Protein AF-A0AAX3N6F4-F1 (afdb_monomer)

Secondary structure (DSSP, 8-state):
--------TT---EEEE-TTS-EEEEE---GGGGT-PEEEE-S--TTHHHHHHHHHHHHHTT---TTS-EEETTEEEEEEEETTTTEEEEEEE--SS-EEEEEE-TTT--EEEEEEESHHHHHS---EEEETTSTTHHHHHHHHHHHHHTT----TT-EEEETTEEEEEEEEE-TTS-EEEEEEE-------------PPPEEE-

Sequence (205 aa):
MYMHQFFDPSIKPVVTTDLDGNIKYVRTYGLQHYGYPDLYIEESINNYEELFHGILDKIYTLDFDINHAWYFNGSLLSFEMIPQDNLAKIKISHDDEVNIVTMNNPLTQQPYKLMTTGTESVYNHPEIKISASILHSKEILKFAIDEIRKGEYYDDESYILFEDQEYYIERTTDRFGNAYLEIRQLDTTELLPKTIKRGQLKRVK

Solvent-accessible surface area (backbone atoms only — not comparable to full-atom values): 12188 Å² total; per-residue (Å²): 132,85,78,75,78,59,76,64,88,82,56,50,80,42,79,40,58,52,98,88,67,48,63,52,30,40,34,40,56,68,37,58,84,75,80,36,56,23,45,32,32,66,66,80,53,92,61,52,66,61,52,51,53,55,51,50,53,28,51,47,70,70,71,57,61,70,89,50,75,42,82,55,98,88,28,47,32,39,53,48,76,41,76,93,75,46,30,29,34,55,40,72,44,63,56,90,53,73,43,79,48,75,42,51,36,90,87,78,67,44,67,50,32,35,31,45,43,33,36,42,81,69,66,77,34,69,33,45,31,34,46,47,80,44,83,64,40,70,58,55,52,50,51,53,52,56,38,41,75,74,70,51,81,88,50,64,76,28,32,40,38,45,76,95,40,62,30,43,31,43,75,44,62,50,101,85,66,51,65,30,33,35,50,41,72,70,87,73,91,67,86,82,93,75,80,93,62,94,59,67,80,43,79,50,118

Nearest PDB structures (foldseek):
  1g6z-assembly1_A  TM=4.309E-01  e=2.131E+00  Schizosaccharomyces pombe
  8u0p-assembly1_A  TM=2.635E-01  e=1.276E+00  Homo sapiens
  7ype-assembly1_A  TM=1.524E-01  e=1.276E+00  African swine fever virus
  8ite-assembly1_A  TM=1.540E-01  e=2.834E+00  African swine fever virus

Radius of gyration: 23.11 Å; Cα contacts (8 Å, |Δi|>4): 334; chains: 1; bounding box: 59×43×71 Å

pLDDT: mean 80.74, std 13.85, range [36.62, 96.12]

Mean predicted aligned error: 15.05 Å

Organism: NCBI:txid521520

Foldseek 3Di:
DDDPQDDDPQWAWDFDADPVRHTQKIWTPDCVVLVAFIEIERDPDDPPRVVVVVQRSCSSVVNDDQCDWDDDPNWIWHWDAPPVRSYTYIDTPQVCDWDKDFDADPVPRHTFKIKIGRCCVNQVAAIEMEGPPDPCRVVLVVVVVVVSVVVDHDDQVKWKDWPNWIWGWDWDADPVRGIHIYTHGDPPPDDDDDDDDHTDIDMDD

Structure (mmCIF, N/CA/C/O backbone):
data_AF-A0AAX3N6F4-F1
#
_entry.id   AF-A0AAX3N6F4-F1
#
loop_
_atom_site.group_PDB
_atom_site.id
_atom_site.type_symbol
_atom_site.label_atom_id
_atom_site.label_alt_id
_atom_site.label_comp_id
_atom_site.label_asym_id
_atom_site.label_entity_id
_atom_site.label_seq_id
_atom_site.pdbx_PDB_ins_code
_atom_site.Cartn_x
_atom_site.Cartn_y
_atom_site.Cartn_z
_atom_site.occupancy
_atom_site.B_iso_or_equiv
_atom_site.auth_seq_id
_atom_site.auth_comp_id
_atom_site.auth_asym_id
_atom_site.auth_atom_id
_atom_site.pdbx_PDB_model_num
ATOM 1 N N . MET A 1 1 ? 0.840 21.301 -35.220 1.00 37.31 1 MET A N 1
ATOM 2 C CA . MET A 1 1 ? 2.086 20.583 -35.552 1.00 37.31 1 MET A CA 1
ATOM 3 C C . MET A 1 1 ? 1.960 19.231 -34.875 1.00 37.31 1 MET A C 1
ATOM 5 O O . MET A 1 1 ? 1.895 19.203 -33.656 1.00 37.31 1 MET A O 1
ATOM 9 N N . TYR A 1 2 ? 1.717 18.162 -35.634 1.00 36.62 2 TYR A N 1
ATOM 10 C CA . TYR A 1 2 ? 1.539 16.830 -35.053 1.00 36.62 2 TYR A CA 1
ATOM 11 C C . TYR A 1 2 ? 2.914 16.340 -34.602 1.00 36.62 2 TYR A C 1
ATOM 13 O O . TYR A 1 2 ? 3.764 16.054 -35.441 1.00 36.62 2 TYR A O 1
ATOM 21 N N . MET A 1 3 ? 3.157 16.325 -33.291 1.00 38.94 3 MET A N 1
ATOM 22 C CA . MET A 1 3 ? 4.317 15.643 -32.725 1.00 38.94 3 MET A CA 1
ATOM 23 C C . MET A 1 3 ? 4.087 14.156 -32.994 1.00 38.94 3 MET A C 1
ATOM 25 O O . MET A 1 3 ? 3.173 13.558 -32.431 1.00 38.94 3 MET A O 1
ATOM 29 N N . HIS A 1 4 ? 4.819 13.576 -33.943 1.00 45.06 4 HIS A N 1
ATOM 30 C CA . HIS A 1 4 ? 4.860 12.126 -34.057 1.00 45.06 4 HIS A CA 1
ATOM 31 C C . HIS A 1 4 ? 5.520 11.610 -32.781 1.00 45.06 4 HIS A C 1
ATOM 33 O O . HIS A 1 4 ? 6.705 11.855 -32.572 1.00 45.06 4 HIS A O 1
ATOM 39 N N . GLN A 1 5 ? 4.741 10.951 -31.917 1.00 55.22 5 GLN A N 1
ATOM 40 C CA . GLN A 1 5 ? 5.297 10.106 -30.866 1.00 55.22 5 GLN A CA 1
ATOM 41 C C . GLN A 1 5 ? 6.186 9.082 -31.567 1.00 55.22 5 GLN A C 1
ATOM 43 O O . GLN A 1 5 ? 5.717 8.269 -32.367 1.00 55.22 5 GLN A O 1
ATOM 48 N N . PHE A 1 6 ? 7.490 9.207 -31.354 1.00 60.16 6 PHE A N 1
ATOM 49 C CA . PHE A 1 6 ? 8.462 8.274 -31.880 1.00 60.16 6 PHE A CA 1
ATOM 50 C C . PHE A 1 6 ? 8.328 6.987 -31.067 1.00 60.16 6 PHE A C 1
ATOM 52 O O . PHE A 1 6 ? 8.717 6.954 -29.914 1.00 60.16 6 PHE A O 1
ATOM 59 N N . PHE A 1 7 ? 7.725 5.944 -31.627 1.00 66.88 7 PHE A N 1
ATOM 60 C CA . PHE A 1 7 ? 7.579 4.664 -30.940 1.00 66.88 7 PHE A CA 1
ATOM 61 C C . PHE A 1 7 ? 8.469 3.631 -31.622 1.00 66.88 7 PHE A C 1
ATOM 63 O O . PHE A 1 7 ? 8.241 3.301 -32.787 1.00 66.88 7 PHE A O 1
ATOM 70 N N . ASP A 1 8 ? 9.473 3.124 -30.906 1.00 72.50 8 ASP A N 1
ATOM 71 C CA . ASP A 1 8 ? 10.266 1.986 -31.363 1.00 72.50 8 ASP A CA 1
ATOM 72 C C . ASP A 1 8 ? 9.669 0.683 -30.799 1.00 72.50 8 ASP A C 1
ATOM 74 O O . ASP A 1 8 ? 9.854 0.383 -29.616 1.00 72.50 8 ASP A O 1
ATOM 78 N N . PRO A 1 9 ? 8.961 -0.120 -31.618 1.00 72.50 9 PRO A N 1
ATOM 79 C CA . PRO A 1 9 ? 8.345 -1.367 -31.167 1.00 72.50 9 PRO A CA 1
ATOM 80 C C . PRO A 1 9 ? 9.373 -2.458 -30.826 1.00 72.50 9 PRO A C 1
ATOM 82 O O . PRO A 1 9 ? 8.992 -3.520 -30.326 1.00 72.50 9 PRO A O 1
ATOM 85 N N . SER A 1 10 ? 10.657 -2.246 -31.137 1.00 79.75 10 SER A N 1
ATOM 86 C CA . SER A 1 10 ? 11.720 -3.203 -30.835 1.00 79.75 10 SER A CA 1
ATOM 87 C C . SER A 1 10 ? 12.189 -3.137 -29.379 1.00 79.75 10 SER A C 1
ATOM 89 O O . SER A 1 10 ? 12.633 -4.159 -28.851 1.00 79.75 10 SER A O 1
ATOM 91 N N . ILE A 1 11 ? 12.017 -1.994 -28.703 1.00 83.88 11 ILE A N 1
ATOM 92 C CA . ILE A 1 11 ? 12.319 -1.851 -27.277 1.00 83.88 11 ILE A CA 1
ATOM 93 C C . ILE A 1 11 ? 11.068 -2.188 -26.477 1.00 83.88 11 ILE A C 1
ATOM 95 O O . ILE A 1 11 ? 10.083 -1.450 -26.453 1.00 83.88 11 ILE A O 1
ATOM 99 N N . LYS A 1 12 ? 11.131 -3.319 -25.782 1.00 83.12 12 LYS A N 1
ATOM 100 C CA . LYS A 1 12 ? 10.055 -3.825 -24.934 1.00 83.12 12 LYS A CA 1
ATOM 101 C C . LYS A 1 12 ? 10.618 -4.447 -23.659 1.00 83.12 12 LYS A C 1
ATOM 103 O O . LYS A 1 12 ? 11.752 -4.936 -23.683 1.00 83.12 12 LYS A O 1
ATOM 108 N N . PRO A 1 13 ? 9.852 -4.438 -22.555 1.00 87.25 13 PRO A N 1
ATOM 109 C CA . PRO A 1 13 ? 10.219 -5.182 -21.361 1.00 87.25 13 PRO A CA 1
ATOM 110 C C . PRO A 1 13 ? 10.303 -6.679 -21.682 1.00 87.25 13 PRO A C 1
ATOM 112 O O . PRO A 1 13 ? 9.398 -7.258 -22.281 1.00 87.25 13 PRO A O 1
ATOM 115 N N . VAL A 1 14 ? 11.407 -7.305 -21.291 1.00 88.25 14 VAL A N 1
ATOM 116 C CA . VAL A 1 14 ? 11.642 -8.745 -21.389 1.00 88.25 14 VAL A CA 1
ATOM 117 C C . VAL A 1 14 ? 11.618 -9.320 -19.983 1.00 88.25 14 VAL A C 1
ATOM 119 O O . VAL A 1 14 ? 12.392 -8.909 -19.118 1.00 88.25 14 VAL A O 1
ATOM 122 N N . VAL A 1 15 ? 10.723 -10.278 -19.769 1.00 88.75 15 VAL A N 1
ATOM 123 C CA . VAL A 1 15 ? 10.541 -10.963 -18.490 1.00 88.75 15 VAL A CA 1
ATOM 124 C C . VAL A 1 15 ? 11.472 -12.165 -18.424 1.00 88.75 15 VAL A C 1
ATOM 126 O O . VAL A 1 15 ? 11.493 -12.992 -19.336 1.00 88.75 15 VAL A O 1
ATOM 129 N N . THR A 1 16 ? 12.225 -12.278 -17.335 1.00 87.62 16 THR A N 1
ATOM 130 C CA . THR A 1 16 ? 12.990 -13.484 -17.011 1.00 87.62 16 THR A CA 1
ATOM 131 C C . THR A 1 16 ? 12.340 -14.176 -15.829 1.00 87.62 16 THR A C 1
ATOM 133 O O . THR A 1 16 ? 12.153 -13.554 -14.785 1.00 87.62 16 THR A O 1
ATOM 136 N N . THR A 1 17 ? 12.024 -15.459 -15.979 1.00 86.62 17 THR A N 1
ATOM 137 C CA . THR A 1 17 ? 11.420 -16.278 -14.924 1.00 86.62 17 THR A CA 1
ATOM 138 C C . THR A 1 17 ? 12.410 -17.288 -14.351 1.00 86.62 17 THR A C 1
ATOM 140 O O . THR A 1 17 ? 13.430 -17.605 -14.970 1.00 86.62 17 THR A O 1
ATOM 143 N N . ASP A 1 18 ? 12.116 -17.794 -13.158 1.00 82.75 18 ASP A N 1
ATOM 144 C CA . ASP A 1 18 ? 12.742 -19.005 -12.634 1.00 82.75 18 ASP A CA 1
ATOM 145 C C . ASP A 1 18 ? 12.150 -20.278 -13.282 1.00 82.75 18 ASP A C 1
ATOM 147 O O . ASP A 1 18 ? 11.356 -20.214 -14.226 1.00 82.75 18 ASP A O 1
ATOM 151 N N . LEU A 1 19 ? 12.588 -21.446 -12.799 1.00 85.19 19 LEU A N 1
ATOM 152 C CA . LEU A 1 19 ? 12.128 -22.751 -13.286 1.00 85.19 19 LEU A CA 1
ATOM 153 C C . LEU A 1 19 ? 10.665 -23.048 -12.919 1.00 85.19 19 LEU A C 1
ATOM 155 O O . LEU A 1 19 ? 10.038 -23.865 -13.590 1.00 85.19 19 LEU A O 1
ATOM 159 N N . ASP A 1 20 ? 10.139 -22.383 -11.890 1.00 82.56 20 ASP A N 1
ATOM 160 C CA . ASP A 1 20 ? 8.778 -22.550 -11.376 1.00 82.56 20 ASP A CA 1
ATOM 161 C C . ASP A 1 20 ? 7.793 -21.548 -12.015 1.00 82.56 20 ASP A C 1
ATOM 163 O O . ASP A 1 20 ? 6.589 -21.605 -11.768 1.00 82.56 20 ASP A O 1
ATOM 167 N N . GLY A 1 21 ? 8.288 -20.657 -12.884 1.00 75.62 21 GLY A N 1
ATOM 168 C CA . GLY A 1 21 ? 7.498 -19.664 -13.610 1.00 75.62 21 GLY A CA 1
ATOM 169 C C . GLY A 1 21 ? 7.328 -18.330 -12.879 1.00 75.62 21 GLY A C 1
ATOM 170 O O . GLY A 1 21 ? 6.608 -17.465 -13.378 1.00 75.62 21 GLY A O 1
ATOM 171 N N . ASN A 1 22 ? 7.999 -18.120 -11.743 1.00 77.94 22 ASN A N 1
ATOM 172 C CA . ASN A 1 22 ? 7.968 -16.839 -11.039 1.00 77.94 22 ASN A CA 1
ATOM 173 C C . ASN A 1 22 ? 8.871 -15.826 -11.742 1.00 77.94 22 ASN A C 1
ATOM 175 O O . ASN A 1 22 ? 9.970 -16.157 -12.193 1.00 77.94 22 ASN A O 1
ATOM 179 N N . ILE A 1 23 ? 8.430 -14.570 -11.812 1.00 79.38 23 ILE A N 1
ATOM 180 C CA . ILE A 1 23 ? 9.225 -13.479 -12.385 1.00 79.38 23 ILE A CA 1
ATOM 181 C C . ILE A 1 23 ? 10.440 -13.227 -11.488 1.00 79.38 23 ILE A C 1
ATOM 183 O O . ILE A 1 23 ? 10.296 -12.884 -10.320 1.00 79.38 23 ILE A O 1
ATOM 187 N N . LYS A 1 24 ? 11.637 -13.371 -12.059 1.00 82.12 24 LYS A N 1
ATOM 188 C CA . LYS A 1 24 ? 12.915 -13.070 -11.408 1.00 82.12 24 LYS A CA 1
ATOM 189 C C . LYS A 1 24 ? 13.328 -11.617 -11.621 1.00 82.12 24 LYS A C 1
ATOM 191 O O . LYS A 1 24 ? 13.896 -11.006 -10.727 1.00 82.12 24 LYS A O 1
ATOM 196 N N . TYR A 1 25 ? 13.121 -11.104 -12.832 1.00 87.31 25 TYR A N 1
ATOM 197 C CA . TYR A 1 25 ? 13.317 -9.695 -13.162 1.00 87.31 25 TYR A CA 1
ATOM 198 C C . TYR A 1 25 ? 12.666 -9.348 -14.503 1.00 87.31 25 TYR A C 1
ATOM 200 O O . TYR A 1 25 ? 12.418 -10.223 -15.340 1.00 87.31 25 TYR A O 1
ATOM 208 N N . VAL A 1 26 ? 12.462 -8.053 -14.733 1.00 88.81 26 VAL A N 1
ATOM 209 C CA . VAL A 1 26 ? 12.080 -7.500 -16.037 1.00 88.81 26 VAL A CA 1
ATOM 210 C C . VAL A 1 26 ? 13.125 -6.483 -16.476 1.00 88.81 26 VAL A C 1
ATOM 212 O O . VAL A 1 26 ? 13.583 -5.666 -15.676 1.00 88.81 26 VAL A O 1
ATOM 215 N N . ARG A 1 27 ? 13.532 -6.549 -17.745 1.00 91.50 27 ARG A N 1
ATOM 216 C CA . ARG A 1 27 ? 14.582 -5.695 -18.309 1.00 91.50 27 ARG A CA 1
ATOM 217 C C . ARG A 1 27 ? 14.229 -5.217 -19.715 1.00 91.50 27 ARG A C 1
ATOM 219 O O . ARG A 1 27 ? 13.727 -5.999 -20.513 1.00 91.50 27 ARG A O 1
ATOM 226 N N . THR A 1 28 ? 14.536 -3.967 -20.051 1.00 91.12 28 THR A N 1
ATOM 227 C CA . THR A 1 28 ? 14.548 -3.513 -21.456 1.00 91.12 28 THR A CA 1
ATOM 228 C C . THR A 1 28 ? 15.913 -3.731 -22.091 1.00 91.12 28 THR A C 1
ATOM 230 O O . THR A 1 28 ? 16.931 -3.797 -21.404 1.00 91.12 28 THR A O 1
ATOM 233 N N . TYR A 1 29 ? 15.935 -3.766 -23.419 1.00 89.31 29 TYR A N 1
ATOM 234 C CA . TYR A 1 29 ? 17.164 -3.797 -24.200 1.00 89.31 29 TYR A CA 1
ATOM 235 C C . TYR A 1 29 ? 17.105 -2.748 -25.304 1.00 89.31 29 TYR A C 1
ATOM 237 O O . TYR A 1 29 ? 16.083 -2.625 -25.978 1.00 89.31 29 TYR A O 1
ATOM 245 N N . GLY A 1 30 ? 18.215 -2.043 -25.520 1.00 86.56 30 GLY A N 1
ATOM 246 C CA . GLY A 1 30 ? 18.390 -1.138 -26.657 1.00 86.56 30 GLY A CA 1
ATOM 247 C C . GLY A 1 30 ? 18.108 0.335 -26.363 1.00 86.56 30 GLY A C 1
ATOM 248 O O . GLY A 1 30 ? 18.270 1.156 -27.265 1.00 86.56 30 GLY A O 1
ATOM 249 N N . LEU A 1 31 ? 17.787 0.708 -25.117 1.00 88.38 31 LEU A N 1
ATOM 250 C CA . LEU A 1 31 ? 17.580 2.119 -24.743 1.00 88.38 31 LEU A CA 1
ATOM 251 C C . LEU A 1 31 ? 18.839 2.973 -24.925 1.00 88.38 31 LEU A C 1
ATOM 253 O O . LEU A 1 31 ? 18.758 4.171 -25.201 1.00 88.38 31 LEU A O 1
ATOM 257 N N . GLN A 1 32 ? 20.005 2.335 -24.891 1.00 85.88 32 GLN A N 1
ATOM 258 C CA . GLN A 1 32 ? 21.292 2.969 -25.171 1.00 85.88 32 GLN A CA 1
ATOM 259 C C . GLN A 1 32 ? 21.366 3.625 -26.557 1.00 85.88 32 GLN A C 1
ATOM 261 O O . GLN A 1 32 ? 22.072 4.617 -26.720 1.00 85.88 32 GLN A O 1
ATOM 266 N N . HIS A 1 33 ? 20.613 3.131 -27.550 1.00 84.25 33 HIS A N 1
ATOM 267 C CA . HIS A 1 33 ? 20.539 3.755 -28.878 1.00 84.25 33 HIS A CA 1
ATOM 268 C C . HIS A 1 33 ? 19.866 5.135 -28.848 1.00 84.25 33 HIS A C 1
ATOM 270 O O . HIS A 1 33 ? 20.041 5.924 -29.773 1.00 84.25 33 HIS A O 1
ATOM 276 N N . TYR A 1 34 ? 19.161 5.431 -27.757 1.00 82.56 34 TYR A N 1
ATOM 277 C CA . TYR A 1 34 ? 18.459 6.680 -27.486 1.00 82.56 34 TYR A CA 1
ATOM 278 C C . TYR A 1 34 ? 19.156 7.520 -26.407 1.00 82.56 34 TYR A C 1
ATOM 280 O O . TYR A 1 34 ? 18.620 8.538 -25.984 1.00 82.56 34 TYR A O 1
ATOM 288 N N . GLY A 1 35 ? 20.355 7.118 -25.965 1.00 84.31 35 GLY A N 1
ATOM 289 C CA . GLY A 1 35 ? 21.117 7.824 -24.932 1.00 84.31 35 GLY A CA 1
ATOM 290 C C . GLY A 1 35 ? 20.658 7.545 -23.498 1.00 84.31 35 GLY A C 1
ATOM 291 O O . GLY A 1 35 ? 21.109 8.233 -22.585 1.00 84.31 35 GLY A O 1
ATOM 29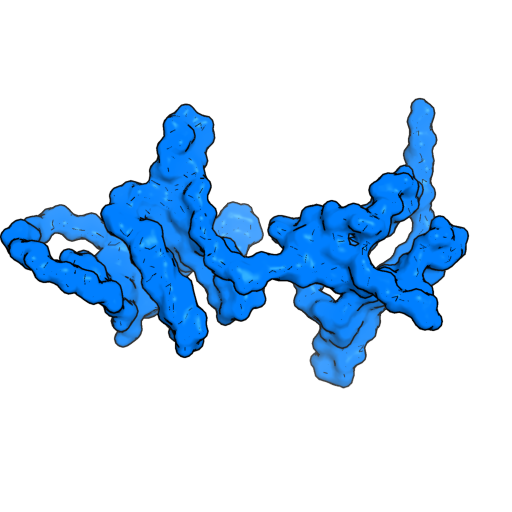2 N N . TYR A 1 36 ? 19.806 6.537 -23.290 1.00 88.25 36 TYR A N 1
ATOM 293 C CA . TYR A 1 36 ? 19.312 6.140 -21.972 1.00 88.25 36 TYR A CA 1
ATOM 294 C C . TYR A 1 36 ? 19.887 4.780 -21.541 1.00 88.25 36 TYR A C 1
ATOM 296 O O . TYR A 1 36 ? 20.146 3.924 -22.388 1.00 88.25 36 TYR A O 1
ATOM 304 N N . PRO A 1 37 ? 20.103 4.546 -20.238 1.00 90.25 37 PRO A N 1
ATOM 305 C CA . PRO A 1 37 ? 20.414 3.212 -19.734 1.00 90.25 37 PRO A CA 1
ATOM 306 C C . PRO A 1 37 ? 19.227 2.262 -19.936 1.00 90.25 37 PRO A C 1
ATOM 308 O O . PRO A 1 37 ? 18.071 2.688 -19.987 1.00 90.25 37 PRO A O 1
ATOM 311 N N . ASP A 1 38 ? 19.505 0.963 -20.010 1.00 92.00 38 ASP A N 1
ATOM 312 C CA . ASP A 1 38 ? 18.445 -0.044 -20.005 1.00 92.00 38 ASP A CA 1
ATOM 313 C C . ASP A 1 38 ? 17.750 -0.062 -18.629 1.00 92.00 38 ASP A C 1
ATOM 315 O O . ASP A 1 38 ? 18.398 0.006 -17.585 1.00 92.00 38 ASP A O 1
ATOM 319 N N . LEU A 1 39 ? 16.425 -0.175 -18.612 1.00 92.06 39 LEU A N 1
ATOM 320 C CA . LEU A 1 39 ? 15.628 -0.268 -17.394 1.00 92.06 39 LEU A CA 1
ATOM 321 C C . LEU A 1 39 ? 15.626 -1.699 -16.866 1.00 92.06 39 LEU A C 1
ATOM 323 O O . LEU A 1 39 ? 15.564 -2.659 -17.638 1.00 92.06 39 LEU A O 1
ATOM 327 N N . TYR A 1 40 ? 15.643 -1.837 -15.546 1.00 91.75 40 TYR A N 1
ATOM 328 C CA . TYR A 1 40 ? 15.712 -3.124 -14.863 1.00 91.75 40 TYR A CA 1
ATOM 329 C C . TYR A 1 40 ? 14.902 -3.107 -13.564 1.00 91.75 40 TYR A C 1
ATOM 331 O O . TYR A 1 40 ? 14.954 -2.129 -12.828 1.00 91.75 40 TYR A O 1
ATOM 339 N N . ILE A 1 41 ? 14.185 -4.186 -13.248 1.00 89.25 41 ILE A N 1
ATOM 340 C CA . ILE A 1 41 ? 13.463 -4.340 -11.976 1.00 89.25 41 ILE A CA 1
ATOM 341 C C . ILE A 1 41 ? 13.531 -5.791 -11.494 1.00 89.25 41 ILE A C 1
ATOM 343 O O . ILE A 1 41 ? 13.351 -6.707 -12.291 1.00 89.25 41 ILE A O 1
ATOM 347 N N . GLU A 1 42 ? 13.804 -6.004 -10.205 1.00 77.25 42 GLU A N 1
ATOM 348 C CA . GLU A 1 42 ? 13.942 -7.344 -9.592 1.00 77.25 42 GLU A CA 1
ATOM 349 C C . GLU A 1 42 ? 12.638 -7.891 -9.007 1.00 77.25 42 GLU A C 1
ATOM 351 O O . GLU A 1 42 ? 12.576 -9.056 -8.633 1.00 77.25 42 GLU A O 1
ATOM 356 N N . GLU A 1 43 ? 11.595 -7.068 -8.916 1.00 66.19 43 GLU A N 1
ATOM 357 C CA . GLU A 1 43 ? 10.386 -7.402 -8.165 1.00 66.19 43 GLU A CA 1
ATOM 358 C C . GLU A 1 43 ? 9.239 -7.865 -9.069 1.00 66.19 43 GLU A C 1
ATOM 360 O O . GLU A 1 43 ? 9.024 -7.341 -10.167 1.00 66.19 43 GLU A O 1
ATOM 365 N N . SER A 1 44 ? 8.456 -8.827 -8.570 1.00 59.44 44 SER A N 1
ATOM 3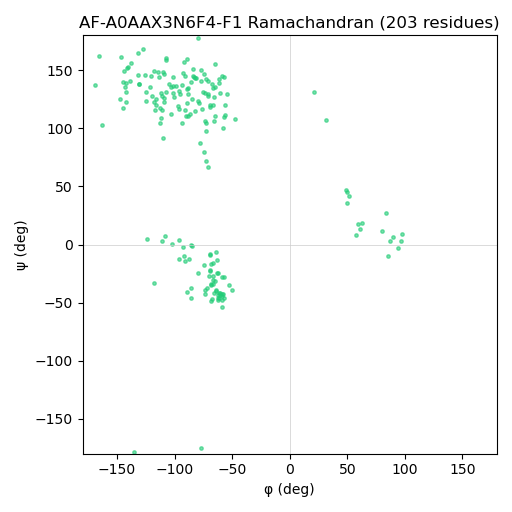66 C CA . SER A 1 44 ? 7.184 -9.236 -9.165 1.00 59.44 44 SER A CA 1
ATOM 367 C C . SER A 1 44 ? 6.119 -8.172 -8.890 1.00 59.44 44 SER A C 1
ATOM 369 O O . SER A 1 44 ? 5.307 -8.297 -7.973 1.00 59.44 44 SER A O 1
ATOM 371 N N . ILE A 1 45 ? 6.135 -7.089 -9.658 1.00 64.12 45 ILE A N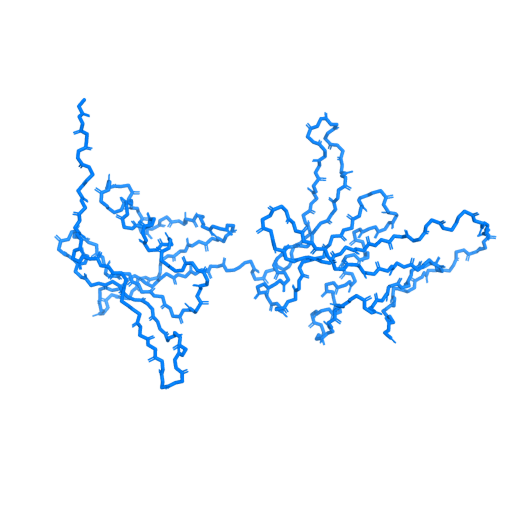 1
ATOM 372 C CA . ILE A 1 45 ? 5.115 -6.048 -9.537 1.00 64.12 45 ILE A CA 1
ATOM 373 C C . ILE A 1 45 ? 3.953 -6.375 -10.465 1.00 64.12 45 ILE A C 1
ATOM 375 O O . ILE A 1 45 ? 4.112 -6.478 -11.687 1.00 64.12 45 ILE A O 1
ATOM 379 N N . ASN A 1 46 ? 2.766 -6.497 -9.870 1.00 58.28 46 ASN A N 1
ATOM 380 C CA . ASN A 1 46 ? 1.510 -6.461 -10.605 1.00 58.28 46 ASN A CA 1
ATOM 381 C C . ASN A 1 46 ? 1.475 -5.131 -11.378 1.00 58.28 46 ASN A C 1
ATOM 383 O O . ASN A 1 46 ? 1.567 -4.067 -10.769 1.00 58.28 46 ASN A O 1
ATOM 387 N N . ASN A 1 47 ? 1.384 -5.198 -12.711 1.00 70.94 47 ASN A N 1
ATOM 388 C CA . ASN A 1 47 ? 1.422 -4.062 -13.651 1.00 70.94 47 ASN A CA 1
ATOM 389 C C . ASN A 1 47 ? 2.820 -3.558 -14.066 1.00 70.94 47 ASN A C 1
ATOM 391 O O . ASN A 1 47 ? 2.962 -2.400 -14.465 1.00 70.94 47 ASN A O 1
ATOM 395 N N . TYR A 1 48 ? 3.854 -4.413 -14.056 1.00 78.81 48 TYR A N 1
ATOM 396 C CA . TYR A 1 48 ? 5.158 -4.049 -14.638 1.00 78.81 48 TYR A CA 1
ATOM 397 C C . TYR A 1 48 ? 5.033 -3.553 -16.094 1.00 78.81 48 TYR A C 1
ATOM 399 O O . TYR A 1 48 ? 5.756 -2.650 -16.497 1.00 78.81 48 TYR A O 1
ATOM 407 N N . GLU A 1 49 ? 4.107 -4.095 -16.890 1.00 81.38 49 GLU A N 1
ATOM 408 C CA . GLU A 1 49 ? 3.919 -3.671 -18.285 1.00 81.38 49 GLU A CA 1
ATOM 409 C C . GLU A 1 49 ? 3.508 -2.201 -18.378 1.00 81.38 49 GLU A C 1
ATOM 411 O O . GLU A 1 49 ? 4.129 -1.438 -19.114 1.00 81.38 49 GLU A O 1
ATOM 416 N N . GLU A 1 50 ? 2.519 -1.782 -17.587 1.00 81.62 50 GLU A N 1
ATOM 417 C CA . GLU A 1 50 ? 2.064 -0.388 -17.533 1.00 81.62 50 GLU A CA 1
ATOM 418 C C . GLU A 1 50 ? 3.181 0.549 -17.069 1.00 81.62 50 GLU A C 1
ATOM 420 O O . GLU A 1 50 ? 3.369 1.621 -17.647 1.00 81.62 50 GLU A O 1
ATOM 425 N N . LEU A 1 51 ? 3.958 0.126 -16.066 1.00 85.19 51 LEU A N 1
ATOM 426 C CA . LEU A 1 51 ? 5.110 0.874 -15.570 1.00 85.19 51 LEU A CA 1
ATOM 427 C C . LEU A 1 51 ? 6.143 1.102 -16.679 1.00 85.19 51 LEU A C 1
ATOM 429 O O . LEU A 1 51 ? 6.536 2.239 -16.946 1.00 85.19 51 LEU A O 1
ATOM 433 N N . PHE A 1 52 ? 6.573 0.029 -17.344 1.00 88.44 52 PHE A N 1
ATOM 434 C CA . PHE A 1 52 ? 7.577 0.114 -18.401 1.00 88.44 52 PHE A CA 1
ATOM 435 C C . PHE A 1 52 ? 7.056 0.900 -19.603 1.00 88.44 52 PHE A C 1
ATOM 437 O O . PHE A 1 52 ? 7.785 1.736 -20.130 1.00 88.44 52 PHE A O 1
ATOM 444 N N . HIS A 1 53 ? 5.804 0.701 -20.016 1.00 87.31 53 HIS A N 1
ATOM 445 C CA . HIS A 1 53 ? 5.215 1.472 -21.109 1.00 87.31 53 HIS A CA 1
ATOM 446 C C . HIS A 1 53 ? 5.090 2.961 -20.775 1.00 87.31 53 HIS A C 1
ATOM 448 O O . HIS A 1 53 ? 5.414 3.788 -21.624 1.00 87.31 53 HIS A O 1
ATOM 454 N N . GLY A 1 54 ? 4.705 3.312 -19.545 1.00 86.75 54 GLY A N 1
ATOM 455 C CA . GLY A 1 54 ? 4.652 4.703 -19.096 1.00 86.75 54 GLY A CA 1
ATOM 456 C C . GLY A 1 54 ? 6.028 5.372 -19.067 1.00 86.75 54 GLY A C 1
ATOM 457 O O . GLY A 1 54 ? 6.162 6.527 -19.468 1.00 86.75 54 GLY A O 1
ATOM 458 N N . ILE A 1 55 ? 7.069 4.647 -18.642 1.00 88.50 55 ILE A N 1
ATOM 459 C CA . ILE A 1 55 ? 8.447 5.154 -18.680 1.00 88.50 55 ILE A CA 1
ATOM 460 C C . ILE A 1 55 ? 8.929 5.312 -20.130 1.00 88.50 55 ILE A C 1
ATOM 462 O O 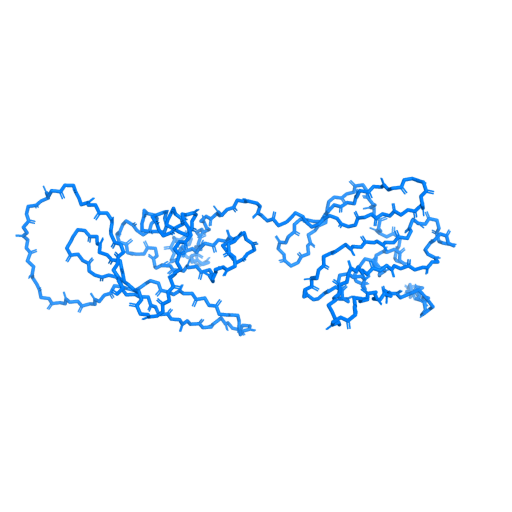. ILE A 1 55 ? 9.473 6.360 -20.476 1.00 88.50 55 ILE A O 1
ATOM 466 N N . LEU A 1 56 ? 8.715 4.302 -20.980 1.00 89.31 56 LEU A N 1
ATOM 467 C CA . LEU A 1 56 ? 9.118 4.332 -22.389 1.00 89.31 56 LEU A CA 1
ATOM 468 C C . LEU A 1 56 ? 8.445 5.478 -23.149 1.00 89.31 56 LEU A C 1
ATOM 470 O O . LEU A 1 56 ? 9.124 6.169 -23.899 1.00 89.31 56 LEU A O 1
ATOM 474 N N . ASP A 1 57 ? 7.153 5.728 -22.918 1.00 86.69 57 ASP A N 1
ATOM 475 C CA . ASP A 1 57 ? 6.450 6.864 -23.525 1.00 86.69 57 ASP A CA 1
ATOM 476 C C . ASP A 1 57 ? 7.137 8.187 -23.167 1.00 86.69 57 ASP A C 1
ATOM 478 O O . ASP A 1 57 ? 7.469 8.966 -24.055 1.00 86.69 57 ASP A O 1
ATOM 482 N N . LYS A 1 58 ? 7.491 8.397 -21.893 1.00 86.00 58 LYS A N 1
ATOM 483 C CA . LYS A 1 58 ? 8.215 9.611 -21.486 1.00 86.00 58 LYS A CA 1
ATOM 484 C C . LYS A 1 58 ? 9.630 9.700 -22.057 1.00 86.00 58 LYS A C 1
ATOM 486 O O . LYS A 1 58 ? 10.108 10.800 -22.329 1.00 86.00 58 LYS A O 1
ATOM 491 N N . ILE A 1 59 ? 10.317 8.569 -22.227 1.00 87.56 59 ILE A N 1
ATOM 492 C CA . ILE A 1 59 ? 11.625 8.531 -22.901 1.00 87.56 59 ILE A CA 1
ATOM 493 C C . ILE A 1 59 ? 11.456 9.001 -24.347 1.00 87.56 59 ILE A C 1
ATOM 495 O O . ILE A 1 59 ? 12.197 9.863 -24.818 1.00 87.56 59 ILE A O 1
ATOM 499 N N . TYR A 1 60 ? 10.440 8.490 -25.034 1.00 84.56 60 TYR A N 1
ATOM 500 C CA . TYR A 1 60 ? 10.143 8.834 -26.417 1.00 84.56 60 TYR A CA 1
ATOM 501 C C . TYR A 1 60 ? 9.615 10.260 -26.610 1.00 84.56 60 TYR A C 1
ATOM 503 O O . TYR A 1 60 ? 9.838 10.845 -27.673 1.00 84.56 60 TYR A O 1
ATOM 511 N N . THR A 1 61 ? 8.967 10.851 -25.602 1.00 84.25 61 THR A N 1
ATOM 512 C CA . THR A 1 61 ? 8.591 12.274 -25.611 1.00 84.25 61 THR A CA 1
ATOM 513 C C . THR A 1 61 ? 9.708 13.206 -25.143 1.00 84.25 61 THR A C 1
ATOM 515 O O . THR A 1 61 ? 9.519 14.419 -25.194 1.00 84.25 61 THR A O 1
ATOM 518 N N . LEU A 1 62 ? 10.878 12.673 -24.760 1.00 82.50 62 LEU A N 1
ATOM 519 C CA . LEU A 1 62 ? 12.011 13.418 -24.187 1.00 82.50 62 LEU A CA 1
ATOM 520 C C . LEU A 1 62 ? 11.696 14.103 -22.842 1.00 82.50 62 LEU A C 1
ATOM 522 O O . LEU A 1 62 ? 12.435 14.986 -22.410 1.00 82.50 62 LEU A O 1
ATOM 526 N N . ASP A 1 63 ? 10.638 13.667 -22.158 1.00 83.44 63 ASP A N 1
ATOM 527 C CA . ASP A 1 63 ? 10.232 14.155 -20.833 1.00 83.44 63 ASP A CA 1
ATOM 528 C C . ASP A 1 63 ? 10.747 13.256 -19.694 1.00 83.44 63 ASP A C 1
ATOM 530 O O . ASP A 1 63 ? 10.402 13.441 -18.522 1.00 83.44 63 ASP A O 1
ATOM 534 N N . PHE A 1 64 ? 11.541 12.234 -20.024 1.00 85.31 64 PHE A N 1
ATOM 535 C CA . PHE A 1 64 ? 12.120 11.334 -19.037 1.00 85.31 64 PHE A CA 1
ATOM 536 C C . PHE A 1 64 ? 13.386 11.922 -18.411 1.00 85.31 64 PHE A C 1
ATOM 538 O O . PHE A 1 64 ? 14.423 12.043 -19.068 1.00 85.31 64 PHE A O 1
ATOM 545 N N . ASP A 1 65 ? 13.312 12.203 -17.110 1.00 84.25 65 ASP A N 1
ATOM 546 C CA . ASP A 1 65 ? 14.469 12.461 -16.260 1.00 84.25 65 ASP A CA 1
ATOM 547 C C . ASP A 1 65 ? 14.652 11.344 -15.227 1.00 84.25 65 ASP A C 1
ATOM 549 O O . ASP A 1 65 ? 13.818 11.127 -14.341 1.00 84.25 65 ASP A O 1
ATOM 553 N N . ILE A 1 66 ? 15.791 10.668 -15.346 1.00 84.38 66 ILE A N 1
ATOM 554 C CA . ILE A 1 66 ? 16.211 9.552 -14.504 1.00 84.38 66 ILE A CA 1
ATOM 555 C C . ILE A 1 66 ? 16.559 9.961 -13.069 1.00 84.38 66 ILE A C 1
ATOM 557 O O . ILE A 1 66 ? 16.515 9.133 -12.164 1.00 84.38 66 ILE A O 1
ATOM 561 N N . ASN A 1 67 ? 16.908 11.231 -12.848 1.00 82.25 67 ASN A N 1
ATOM 562 C CA . ASN A 1 67 ? 17.298 11.741 -11.533 1.00 82.25 67 ASN A CA 1
ATOM 563 C C . ASN A 1 67 ? 16.095 12.206 -10.706 1.00 82.25 67 ASN A C 1
ATOM 565 O O . ASN A 1 67 ? 16.233 12.468 -9.511 1.00 82.25 67 ASN A O 1
ATOM 569 N N . HIS A 1 68 ? 14.925 12.344 -11.331 1.00 80.06 68 HIS A N 1
ATOM 570 C CA . HIS A 1 68 ? 13.699 12.701 -10.631 1.00 80.06 68 HIS A CA 1
ATOM 571 C C . HIS A 1 68 ? 13.039 11.463 -10.027 1.00 80.06 68 HIS A C 1
ATOM 573 O O . HIS A 1 68 ? 13.157 10.359 -10.554 1.00 80.06 68 HIS A O 1
ATOM 579 N N . ALA A 1 69 ? 12.315 11.664 -8.925 1.00 77.19 69 ALA A N 1
ATOM 580 C CA . ALA A 1 69 ? 11.424 10.658 -8.368 1.00 77.19 69 ALA A CA 1
ATOM 581 C C . ALA A 1 69 ? 10.052 10.743 -9.051 1.00 77.19 69 ALA A C 1
ATOM 583 O O . ALA A 1 69 ? 9.552 11.835 -9.337 1.00 77.19 69 ALA A O 1
ATOM 584 N N . TRP A 1 70 ? 9.455 9.591 -9.336 1.00 78.25 70 TRP A N 1
ATOM 585 C CA . TRP A 1 70 ? 8.219 9.477 -10.106 1.00 78.25 70 TRP A CA 1
ATOM 586 C C . TRP A 1 70 ? 7.138 8.856 -9.242 1.00 78.25 70 TRP A C 1
ATOM 588 O O . TRP A 1 70 ? 7.431 8.034 -8.391 1.00 78.25 70 TRP A O 1
ATOM 598 N N . TYR A 1 71 ? 5.880 9.214 -9.467 1.00 73.50 71 TYR A N 1
ATOM 599 C CA . TYR A 1 71 ? 4.765 8.536 -8.815 1.00 73.50 71 TYR A CA 1
ATOM 600 C C . TYR A 1 71 ? 4.115 7.562 -9.787 1.00 73.50 71 TYR A C 1
ATOM 602 O O . TYR A 1 71 ? 3.775 7.940 -10.910 1.00 73.50 71 TYR A O 1
ATOM 610 N N . PHE A 1 72 ? 3.913 6.326 -9.343 1.00 74.44 72 PHE A N 1
ATOM 611 C CA . PHE A 1 72 ? 3.203 5.296 -10.094 1.00 74.44 72 PHE A CA 1
ATOM 612 C C . PHE A 1 72 ? 2.360 4.465 -9.135 1.00 74.44 72 PHE A C 1
ATOM 614 O O . PHE A 1 72 ? 2.880 3.926 -8.165 1.00 74.44 72 PHE A O 1
ATOM 621 N N . ASN A 1 73 ? 1.050 4.401 -9.382 1.00 67.50 73 ASN A N 1
ATOM 622 C CA . ASN A 1 73 ? 0.089 3.663 -8.553 1.00 67.50 73 ASN A CA 1
ATOM 623 C C . ASN A 1 73 ? 0.190 3.947 -7.040 1.00 67.50 73 ASN A C 1
ATOM 625 O O . ASN A 1 73 ? -0.040 3.069 -6.219 1.00 67.50 73 ASN A O 1
ATOM 629 N N . GLY A 1 74 ? 0.502 5.194 -6.671 1.00 61.19 74 GLY A N 1
ATOM 630 C CA . GLY A 1 74 ? 0.633 5.618 -5.272 1.00 61.19 74 GLY A CA 1
ATOM 631 C C . GLY A 1 74 ? 2.011 5.373 -4.655 1.00 61.19 74 GLY A C 1
ATOM 632 O O . GLY A 1 74 ? 2.285 5.928 -3.599 1.00 61.19 74 GLY A O 1
ATOM 633 N N . SER A 1 75 ? 2.896 4.641 -5.331 1.00 67.44 75 SER A N 1
ATOM 634 C CA . SER A 1 75 ? 4.272 4.406 -4.891 1.00 67.44 75 SER A CA 1
ATOM 635 C C . SER A 1 75 ? 5.230 5.438 -5.476 1.00 67.44 75 SER A C 1
ATOM 637 O O . SER A 1 75 ? 5.057 5.905 -6.611 1.00 67.44 75 SER A O 1
ATOM 639 N N . LEU A 1 76 ? 6.269 5.770 -4.708 1.00 74.25 76 LEU A N 1
ATOM 640 C CA . LEU A 1 76 ? 7.377 6.579 -5.194 1.00 74.25 76 LEU A CA 1
ATOM 641 C C . LEU A 1 76 ? 8.389 5.669 -5.897 1.00 74.25 76 LEU A C 1
ATOM 643 O O . LEU A 1 76 ? 8.886 4.696 -5.341 1.00 74.25 76 LEU A O 1
ATOM 647 N N . LEU A 1 77 ? 8.705 6.001 -7.135 1.00 83.00 77 LEU A N 1
ATOM 648 C CA . LEU A 1 77 ? 9.710 5.351 -7.952 1.00 83.00 77 LEU A CA 1
ATOM 649 C C . LEU A 1 77 ? 10.973 6.202 -7.966 1.00 83.00 77 LEU A C 1
ATOM 651 O O . LEU A 1 77 ? 10.924 7.416 -8.183 1.00 83.00 77 LEU A O 1
ATOM 655 N N . SER A 1 78 ? 12.110 5.546 -7.816 1.00 87.69 78 SER A N 1
ATOM 656 C CA . SER A 1 78 ? 13.428 6.127 -8.048 1.00 87.69 78 SER A CA 1
ATOM 657 C C . SER A 1 78 ? 14.264 5.188 -8.911 1.00 87.69 78 SER A C 1
ATOM 659 O O . SER A 1 78 ? 13.913 4.022 -9.105 1.00 87.69 78 SER A O 1
ATOM 661 N N . PHE A 1 79 ? 15.363 5.697 -9.459 1.00 89.44 79 PHE A N 1
ATOM 662 C CA . PHE A 1 79 ? 16.263 4.922 -10.304 1.00 89.44 79 PHE A CA 1
ATOM 663 C C . PHE A 1 79 ? 17.640 4.846 -9.646 1.00 89.44 79 PHE A C 1
ATOM 665 O O . PHE A 1 79 ? 18.269 5.863 -9.362 1.00 89.44 79 PHE A O 1
ATOM 672 N N . GLU A 1 80 ? 18.118 3.629 -9.404 1.00 89.00 80 GLU A N 1
ATOM 673 C CA . GLU A 1 80 ? 19.489 3.359 -8.984 1.00 89.00 80 GLU A CA 1
ATOM 674 C C . GLU A 1 80 ? 20.323 3.003 -10.217 1.00 89.00 80 GLU A C 1
ATOM 676 O O . GLU A 1 80 ? 20.086 1.998 -10.889 1.00 89.00 80 GLU A O 1
ATOM 681 N N . MET A 1 81 ? 21.317 3.833 -10.525 1.00 90.12 81 MET A N 1
ATOM 682 C CA . MET A 1 81 ? 22.230 3.571 -11.633 1.00 90.12 81 MET A CA 1
ATOM 683 C C . MET A 1 81 ? 23.206 2.454 -11.271 1.00 90.12 81 MET A C 1
ATOM 685 O O . MET A 1 81 ? 23.888 2.527 -10.250 1.00 90.12 81 MET A O 1
ATOM 689 N N . ILE A 1 82 ? 23.332 1.467 -12.156 1.00 88.19 82 ILE A N 1
ATOM 690 C CA . ILE A 1 82 ? 24.354 0.419 -12.120 1.00 88.19 82 ILE A CA 1
ATOM 691 C C . ILE A 1 82 ? 25.303 0.690 -13.299 1.00 88.19 82 ILE A C 1
ATOM 693 O O . ILE A 1 82 ? 25.054 0.238 -14.422 1.00 88.19 82 ILE A O 1
ATOM 697 N N . PRO A 1 83 ? 26.390 1.461 -13.089 1.00 82.12 83 PRO A N 1
ATOM 698 C CA . PRO A 1 83 ? 27.198 1.994 -14.187 1.00 82.12 83 PRO A CA 1
ATOM 699 C C . PRO A 1 83 ? 27.942 0.918 -14.979 1.00 82.12 83 PRO A C 1
ATOM 701 O O . PRO A 1 83 ? 28.230 1.112 -16.154 1.00 82.12 83 PRO A O 1
ATOM 704 N N . GLN A 1 84 ? 28.259 -0.209 -14.336 1.00 82.88 84 GLN A N 1
ATOM 705 C CA . GLN A 1 84 ? 29.030 -1.303 -14.934 1.00 82.88 84 GLN A CA 1
ATOM 706 C C . GLN A 1 84 ? 28.281 -1.972 -16.094 1.00 82.88 84 GLN A C 1
ATOM 708 O O . GLN A 1 84 ? 28.913 -2.384 -17.062 1.00 82.88 84 GLN A O 1
ATOM 713 N N . ASP A 1 85 ? 26.949 -1.997 -16.023 1.00 80.81 85 ASP A N 1
ATOM 714 C CA . ASP A 1 85 ? 26.080 -2.651 -17.004 1.00 80.81 85 ASP A CA 1
ATOM 715 C C . ASP A 1 85 ? 25.256 -1.654 -17.837 1.00 80.81 85 ASP A C 1
ATOM 717 O O . ASP A 1 85 ? 24.429 -2.067 -18.649 1.00 80.81 85 ASP A O 1
ATOM 721 N N . ASN A 1 86 ? 25.465 -0.345 -17.633 1.00 85.50 86 ASN A N 1
ATOM 722 C CA . ASN A 1 86 ? 24.627 0.729 -18.178 1.00 85.50 86 ASN A CA 1
ATOM 723 C C . ASN A 1 86 ? 23.125 0.493 -17.908 1.00 85.50 86 ASN A C 1
ATOM 725 O O . ASN A 1 86 ? 22.281 0.632 -18.798 1.00 85.50 86 ASN A O 1
ATOM 729 N N . LEU A 1 87 ? 22.810 0.097 -16.670 1.00 90.75 87 LEU A N 1
ATOM 730 C CA . LEU A 1 87 ? 21.451 -0.201 -16.226 1.00 90.75 87 LEU A CA 1
ATOM 731 C C . LEU A 1 87 ? 20.938 0.862 -15.260 1.00 90.75 87 LEU A C 1
ATOM 733 O O . LEU A 1 87 ? 21.680 1.392 -14.432 1.00 90.75 87 LEU A O 1
ATOM 737 N N . ALA A 1 88 ? 19.638 1.105 -15.332 1.00 91.69 88 ALA A N 1
ATOM 738 C CA . ALA A 1 88 ? 18.874 1.859 -14.360 1.00 91.69 88 ALA A CA 1
ATOM 739 C C . ALA A 1 88 ? 17.909 0.908 -13.657 1.00 91.69 88 ALA A C 1
ATOM 741 O O . ALA A 1 88 ? 16.897 0.479 -14.220 1.00 91.69 88 ALA A O 1
ATOM 742 N N . LYS A 1 89 ? 18.246 0.556 -12.418 1.00 91.12 89 LYS A N 1
ATOM 743 C CA . LYS A 1 89 ? 17.401 -0.271 -11.569 1.00 91.12 89 LYS A CA 1
ATOM 744 C C . LYS A 1 89 ? 16.259 0.575 -11.026 1.00 91.12 89 LYS A C 1
ATOM 746 O O . LYS A 1 89 ? 16.483 1.517 -10.271 1.00 91.12 89 LYS A O 1
ATOM 751 N N . ILE A 1 90 ? 15.037 0.222 -11.391 1.00 89.06 90 ILE A N 1
ATOM 752 C CA . ILE A 1 90 ? 13.826 0.804 -10.834 1.00 89.06 90 ILE A CA 1
ATOM 753 C C . ILE A 1 90 ? 13.715 0.334 -9.384 1.00 89.06 90 ILE A C 1
ATOM 755 O O . ILE A 1 90 ? 13.636 -0.863 -9.101 1.00 89.06 90 ILE A O 1
ATOM 759 N N . LYS A 1 91 ? 13.732 1.296 -8.470 1.00 83.12 91 LYS A N 1
ATOM 760 C CA . LYS A 1 91 ? 13.462 1.126 -7.047 1.00 83.12 91 LYS A CA 1
ATOM 761 C C . LYS A 1 91 ? 12.060 1.634 -6.794 1.00 83.12 91 LYS A C 1
ATOM 763 O O . LYS A 1 91 ? 11.808 2.834 -6.906 1.00 83.12 91 LYS A O 1
ATOM 768 N N . ILE A 1 92 ? 11.163 0.722 -6.457 1.00 75.38 92 ILE A N 1
ATOM 769 C CA . ILE A 1 92 ? 9.857 1.104 -5.945 1.00 75.38 92 ILE A CA 1
ATOM 770 C C . ILE A 1 92 ? 10.016 1.239 -4.442 1.00 75.38 92 ILE A C 1
ATOM 772 O O . ILE A 1 92 ? 10.250 0.260 -3.742 1.00 75.38 92 ILE A O 1
ATOM 776 N N . SER A 1 93 ? 9.941 2.470 -3.954 1.00 63.34 93 SER A N 1
ATOM 777 C CA . SER A 1 93 ? 9.662 2.694 -2.548 1.00 63.34 93 SER A CA 1
ATOM 778 C C . SER A 1 93 ? 8.190 2.364 -2.360 1.00 63.34 93 SER A C 1
ATOM 780 O O . SER A 1 93 ? 7.303 3.161 -2.681 1.00 63.34 93 SER A O 1
ATOM 782 N N . HIS A 1 94 ? 7.933 1.148 -1.889 1.00 56.09 94 HIS A N 1
ATOM 783 C CA . HIS A 1 94 ? 6.720 0.900 -1.127 1.00 56.09 94 HIS A CA 1
ATOM 784 C C . HIS A 1 94 ? 6.770 1.841 0.078 1.00 56.09 94 HIS A C 1
ATOM 786 O O . HIS A 1 94 ? 7.858 2.151 0.569 1.00 56.09 94 HIS A O 1
ATOM 792 N N . ASP A 1 95 ? 5.629 2.363 0.519 1.00 52.06 95 ASP A N 1
ATOM 793 C CA . ASP A 1 95 ? 5.594 3.028 1.818 1.00 52.06 95 ASP A CA 1
ATOM 794 C C . ASP A 1 95 ? 6.059 1.984 2.852 1.00 52.06 95 ASP A C 1
ATOM 796 O O . ASP A 1 95 ? 5.289 1.109 3.238 1.00 52.06 95 ASP A O 1
ATOM 800 N N . ASP A 1 96 ? 7.329 2.042 3.273 1.00 54.00 96 ASP A N 1
ATOM 801 C CA . ASP A 1 96 ? 7.902 1.179 4.325 1.00 54.00 96 ASP A CA 1
ATOM 802 C C . ASP A 1 96 ? 7.225 1.435 5.686 1.00 54.00 96 ASP A C 1
ATOM 804 O O . ASP A 1 96 ? 7.473 0.749 6.681 1.00 54.00 96 ASP A O 1
ATOM 808 N N . GLU A 1 97 ? 6.358 2.445 5.745 1.00 69.38 97 GLU A N 1
ATOM 809 C CA . GLU A 1 97 ? 5.589 2.821 6.908 1.00 69.38 97 GLU A CA 1
ATOM 810 C C . GLU A 1 97 ? 4.098 2.649 6.646 1.00 69.38 97 GLU A C 1
ATOM 812 O O . GLU A 1 97 ? 3.512 3.240 5.738 1.00 69.38 97 GLU A O 1
ATOM 817 N N . VAL A 1 98 ? 3.454 1.888 7.527 1.00 82.00 98 VAL A N 1
ATOM 818 C CA . VAL A 1 98 ? 1.999 1.880 7.592 1.00 82.00 98 VAL A CA 1
ATOM 819 C C . VAL A 1 98 ? 1.513 3.225 8.119 1.00 82.00 98 VAL A C 1
ATOM 821 O O . VAL A 1 98 ? 1.798 3.609 9.257 1.00 82.00 98 VAL A O 1
ATOM 824 N N . ASN A 1 99 ? 0.720 3.911 7.303 1.00 85.50 99 ASN A N 1
ATOM 825 C CA . ASN A 1 99 ? 0.142 5.211 7.609 1.00 85.50 99 ASN A CA 1
ATOM 826 C C . ASN A 1 99 ? -1.362 5.106 7.883 1.00 85.50 99 ASN A C 1
ATOM 828 O O . ASN A 1 99 ? -2.028 4.162 7.468 1.00 85.50 99 ASN A O 1
ATOM 832 N N . ILE A 1 100 ? -1.917 6.102 8.583 1.00 90.38 100 ILE A N 1
ATOM 833 C CA . ILE A 1 100 ? -3.370 6.279 8.725 1.00 90.38 100 ILE A CA 1
ATOM 834 C C . ILE A 1 100 ? -3.766 7.545 7.974 1.00 90.38 100 ILE A C 1
ATOM 836 O O . ILE A 1 100 ? -3.495 8.662 8.428 1.00 90.38 100 ILE A O 1
ATOM 840 N N . VAL A 1 101 ? -4.457 7.368 6.855 1.00 89.69 101 VAL A N 1
ATOM 841 C CA . VAL A 1 101 ? -4.990 8.454 6.037 1.00 89.69 101 VAL A CA 1
ATOM 842 C C . VAL A 1 101 ? -6.385 8.825 6.528 1.00 89.69 101 VAL A C 1
ATOM 844 O O . VAL A 1 101 ? -7.237 7.972 6.773 1.00 89.69 101 VAL A O 1
ATOM 847 N N . THR A 1 102 ? -6.626 10.128 6.674 1.00 91.44 102 THR A N 1
ATOM 848 C CA . THR A 1 102 ? -7.952 10.673 6.985 1.00 91.44 102 THR A CA 1
ATOM 849 C C . THR A 1 102 ? -8.628 11.122 5.699 1.00 91.44 102 THR A C 1
ATOM 851 O O . THR A 1 102 ? -8.135 12.008 5.006 1.00 91.44 102 THR A O 1
ATOM 854 N N . MET A 1 103 ? -9.767 10.516 5.384 1.00 89.19 103 MET A N 1
ATOM 855 C CA . MET A 1 103 ? -10.595 10.885 4.246 1.00 89.19 103 MET A CA 1
ATOM 856 C C . MET A 1 103 ? -11.621 11.922 4.707 1.00 89.19 103 MET A C 1
ATOM 858 O O . MET A 1 103 ? -12.494 11.628 5.529 1.00 89.19 103 MET A O 1
ATOM 862 N N . ASN A 1 104 ? -11.524 13.135 4.167 1.00 88.00 104 ASN A N 1
ATOM 863 C CA . ASN A 1 104 ? -12.465 14.215 4.451 1.00 88.00 104 ASN A CA 1
ATOM 864 C C . ASN A 1 104 ? -13.610 14.212 3.438 1.00 88.00 104 ASN A C 1
ATOM 866 O O . ASN A 1 104 ? -13.424 13.895 2.262 1.00 88.00 104 ASN A O 1
ATOM 870 N N . ASN A 1 105 ? -14.811 14.564 3.893 1.00 85.38 105 ASN A N 1
ATOM 871 C CA . ASN A 1 105 ? -15.941 14.769 3.000 1.00 85.38 105 ASN A CA 1
ATOM 872 C C . ASN A 1 105 ? -15.630 15.990 2.112 1.00 85.38 105 ASN A C 1
ATOM 874 O O . ASN A 1 105 ? -15.325 17.056 2.650 1.00 85.38 105 ASN A O 1
ATOM 878 N N . PRO A 1 106 ? -15.713 15.878 0.774 1.00 83.31 106 PRO A N 1
ATOM 879 C CA . PRO A 1 106 ? -15.296 16.953 -0.126 1.00 83.31 106 PRO A CA 1
ATOM 880 C C . PRO A 1 106 ? -16.132 18.233 0.027 1.00 83.31 106 PRO A C 1
ATOM 882 O O . PRO A 1 106 ? -15.639 19.319 -0.271 1.00 83.31 106 PRO A O 1
ATOM 885 N N . LEU A 1 107 ? -17.375 18.120 0.509 1.00 89.94 107 LEU A N 1
ATOM 886 C CA . LEU A 1 107 ? -18.285 19.249 0.706 1.00 89.94 107 LEU A CA 1
ATOM 887 C C . LEU A 1 107 ? -18.084 19.923 2.065 1.00 89.94 107 LEU A C 1
ATOM 889 O O . LEU A 1 107 ? -18.043 21.147 2.141 1.00 89.94 107 LEU A O 1
ATOM 893 N N . THR A 1 108 ? -17.975 19.142 3.144 1.00 90.88 108 THR A N 1
ATOM 894 C CA . THR A 1 108 ? -17.918 19.691 4.514 1.00 90.88 108 THR A CA 1
ATOM 895 C C . THR A 1 108 ? -16.499 19.844 5.054 1.00 90.88 108 THR A C 1
ATOM 897 O O . THR A 1 108 ? -16.316 20.469 6.097 1.00 90.88 108 THR A O 1
ATOM 900 N N . GLN A 1 109 ? -15.504 19.256 4.382 1.00 87.12 109 GLN A N 1
ATOM 901 C CA . GLN A 1 109 ? -14.111 19.133 4.833 1.00 87.12 109 GLN A CA 1
ATOM 902 C C . GLN A 1 109 ? -13.946 18.421 6.188 1.00 87.12 109 GLN A C 1
ATOM 904 O O . GLN A 1 109 ? -12.844 18.366 6.727 1.00 87.12 109 GLN A O 1
ATOM 909 N N . GLN A 1 110 ? -15.020 17.840 6.732 1.00 90.38 110 GLN A N 1
ATOM 910 C CA . GLN A 1 110 ? -14.973 17.079 7.975 1.00 90.38 110 GLN A CA 1
ATOM 911 C C . GLN A 1 110 ? -14.504 15.643 7.708 1.00 90.38 110 GLN A C 1
ATOM 913 O O . GLN A 1 110 ? -14.901 15.064 6.687 1.00 90.38 110 GLN A O 1
ATOM 918 N N . PRO A 1 111 ? -13.709 15.045 8.612 1.00 87.25 111 PRO A N 1
ATOM 919 C CA . PRO A 1 111 ? -13.342 13.635 8.537 1.00 87.25 111 PRO A CA 1
ATOM 920 C C . PRO A 1 111 ? -14.582 12.743 8.446 1.00 87.25 111 PRO A C 1
ATOM 922 O O . PRO A 1 111 ? -15.493 12.869 9.263 1.00 87.25 111 PRO A O 1
ATOM 925 N N . TYR A 1 112 ? -14.620 11.832 7.471 1.00 91.88 112 TYR A N 1
ATOM 926 C CA . TYR A 1 112 ? -15.703 10.847 7.346 1.00 91.88 112 TYR A CA 1
ATOM 927 C C . TYR A 1 112 ? -15.206 9.401 7.469 1.00 91.88 112 TYR A C 1
ATOM 929 O O . TYR A 1 112 ? -15.912 8.565 8.029 1.00 91.88 112 TYR A O 1
ATOM 937 N N . LYS A 1 113 ? -13.985 9.097 7.013 1.00 93.69 113 LYS A N 1
ATOM 938 C CA . LYS A 1 113 ? -13.350 7.779 7.179 1.00 93.69 113 LYS A CA 1
ATOM 939 C C . LYS A 1 113 ? -11.868 7.910 7.496 1.00 93.69 113 LYS A C 1
ATOM 941 O O . LYS A 1 113 ? -11.218 8.870 7.089 1.00 93.69 113 LYS A O 1
ATOM 946 N N . LEU A 1 114 ? -11.344 6.917 8.198 1.00 95.25 114 LEU A N 1
ATOM 947 C CA . LEU A 1 114 ? -9.916 6.671 8.357 1.00 95.25 114 LEU A CA 1
ATOM 948 C C . LEU A 1 114 ? -9.577 5.358 7.652 1.00 95.25 114 LEU A C 1
ATOM 950 O O . LEU A 1 114 ? -10.389 4.431 7.653 1.00 95.25 114 LEU A O 1
ATOM 954 N N . MET A 1 115 ? -8.399 5.286 7.045 1.00 93.88 115 MET A N 1
ATOM 955 C CA . MET A 1 115 ? -7.940 4.120 6.297 1.00 93.88 115 MET A CA 1
ATOM 956 C C . MET A 1 115 ? -6.447 3.905 6.538 1.00 93.88 115 MET A C 1
ATOM 958 O O . MET A 1 115 ? -5.693 4.879 6.566 1.00 93.88 115 MET A O 1
ATOM 962 N N . THR A 1 116 ? -6.023 2.656 6.701 1.00 92.88 116 THR A N 1
ATOM 963 C CA . THR A 1 116 ? -4.600 2.316 6.654 1.00 92.88 116 THR A CA 1
ATOM 964 C C . THR A 1 116 ? -4.088 2.353 5.217 1.00 92.88 116 THR A C 1
ATOM 966 O O . THR A 1 116 ? -4.827 2.048 4.282 1.00 92.88 116 THR A O 1
ATOM 969 N N . THR A 1 117 ? -2.833 2.741 5.035 1.00 88.25 117 THR A N 1
ATOM 970 C CA . THR A 1 117 ? -2.122 2.575 3.765 1.00 88.25 117 THR A CA 1
ATOM 971 C C . THR A 1 117 ? -0.764 1.949 4.035 1.00 88.25 117 THR A C 1
ATOM 973 O O . THR A 1 117 ? -0.105 2.318 5.008 1.00 88.25 117 THR A O 1
ATOM 976 N N . GLY A 1 118 ? -0.365 1.002 3.192 1.00 81.00 118 GLY A N 1
ATOM 977 C CA . GLY A 1 118 ? 0.897 0.274 3.297 1.00 81.00 118 GLY A CA 1
ATOM 978 C C . GLY A 1 118 ? 0.793 -1.051 4.057 1.00 81.00 118 GLY A C 1
ATOM 979 O O . GLY A 1 118 ? 1.781 -1.774 4.127 1.00 81.00 118 GLY A O 1
ATOM 980 N N . THR A 1 119 ? -0.367 -1.426 4.618 1.00 83.56 119 THR A N 1
ATOM 981 C CA . THR A 1 119 ? -0.480 -2.736 5.301 1.00 83.56 119 THR A CA 1
ATOM 982 C C . THR A 1 119 ? -0.392 -3.899 4.317 1.00 83.56 119 THR A C 1
ATOM 984 O O . THR A 1 119 ? 0.219 -4.921 4.638 1.00 83.56 119 THR A O 1
ATOM 987 N N . GLU A 1 120 ? -0.904 -3.712 3.099 1.00 84.00 120 GLU A N 1
ATOM 988 C CA . GLU A 1 120 ? -0.846 -4.730 2.049 1.00 84.00 120 GLU A CA 1
ATOM 989 C C . GLU A 1 120 ? 0.600 -4.936 1.588 1.00 84.00 120 GLU A C 1
ATOM 991 O O . GLU A 1 120 ? 1.094 -6.059 1.561 1.00 84.00 120 GLU A O 1
ATOM 996 N N . SER A 1 121 ? 1.322 -3.851 1.303 1.00 74.06 121 SER A N 1
ATOM 997 C CA . SER A 1 121 ? 2.703 -3.923 0.815 1.00 74.06 121 SER A CA 1
ATOM 998 C C . SER A 1 121 ? 3.704 -4.359 1.888 1.00 74.06 121 SER A C 1
ATOM 1000 O O . SER A 1 121 ? 4.632 -5.101 1.578 1.00 74.06 121 SER A O 1
ATOM 1002 N N . VAL A 1 122 ? 3.535 -3.920 3.142 1.00 76.94 122 VAL A N 1
ATOM 1003 C CA . VAL A 1 122 ? 4.501 -4.187 4.227 1.00 76.94 122 VAL A CA 1
ATOM 1004 C C . VAL A 1 122 ? 4.243 -5.529 4.915 1.00 76.94 122 VAL A C 1
ATOM 1006 O O . VAL A 1 122 ? 5.189 -6.218 5.297 1.00 76.94 122 VAL A O 1
ATOM 1009 N N . TYR A 1 123 ? 2.975 -5.911 5.092 1.00 79.00 123 TYR A N 1
ATOM 1010 C CA . TYR A 1 123 ? 2.592 -7.074 5.900 1.00 79.00 123 TYR A CA 1
ATOM 1011 C C . TYR A 1 123 ? 1.747 -8.111 5.144 1.00 79.00 123 TYR A C 1
ATOM 1013 O O . TYR A 1 123 ? 1.323 -9.088 5.761 1.00 79.00 123 TYR A O 1
ATOM 1021 N N . ASN A 1 124 ? 1.510 -7.939 3.834 1.00 79.75 124 ASN A N 1
ATOM 1022 C CA . ASN A 1 124 ? 0.602 -8.784 3.043 1.00 79.75 124 ASN A CA 1
ATOM 1023 C C . ASN A 1 124 ? -0.783 -8.913 3.704 1.00 79.75 124 ASN A C 1
ATOM 1025 O O . ASN A 1 124 ? -1.354 -10.003 3.820 1.00 79.75 124 ASN A O 1
ATOM 1029 N N . HIS A 1 125 ? -1.273 -7.788 4.225 1.00 86.88 125 HIS A N 1
ATOM 1030 C CA . HIS A 1 125 ? -2.512 -7.694 4.975 1.00 86.88 125 HIS A CA 1
ATOM 1031 C C . HIS A 1 125 ? -3.440 -6.652 4.337 1.00 86.88 125 HIS A C 1
ATOM 1033 O O . HIS A 1 125 ? -3.003 -5.517 4.163 1.00 86.88 125 HIS A O 1
ATOM 1039 N N . PRO A 1 126 ? -4.730 -6.960 4.093 1.00 89.62 126 PRO A N 1
ATOM 1040 C CA . PRO A 1 126 ? -5.643 -6.004 3.482 1.00 89.62 126 PRO A CA 1
ATOM 1041 C C . PRO A 1 126 ? -5.752 -4.705 4.279 1.00 89.62 126 PRO A C 1
ATOM 1043 O O . PRO A 1 126 ? -5.797 -4.718 5.513 1.00 89.62 126 PRO A O 1
ATOM 1046 N N . GLU A 1 127 ? -5.894 -3.586 3.572 1.00 92.81 127 GLU A N 1
ATOM 1047 C CA . GLU A 1 127 ? -6.074 -2.292 4.223 1.00 92.81 127 GLU A CA 1
ATOM 1048 C C . GLU A 1 127 ? -7.352 -2.256 5.066 1.00 92.81 127 GLU A C 1
ATOM 1050 O O . GLU A 1 127 ? -8.400 -2.777 4.675 1.00 92.81 127 GLU A O 1
ATOM 1055 N N . ILE A 1 128 ? -7.278 -1.589 6.215 1.00 95.25 128 ILE A N 1
ATOM 1056 C CA . ILE A 1 128 ? -8.360 -1.502 7.190 1.00 95.25 128 ILE A CA 1
ATOM 1057 C C . ILE A 1 128 ? -8.961 -0.097 7.169 1.00 95.25 128 ILE A C 1
ATOM 1059 O O . ILE A 1 128 ? -8.259 0.912 7.255 1.00 95.25 128 ILE A O 1
ATOM 1063 N N . LYS A 1 129 ? -10.290 -0.022 7.090 1.00 96.12 129 LYS A N 1
ATOM 1064 C CA . LYS A 1 129 ? -11.079 1.212 7.142 1.00 96.12 129 LYS A CA 1
ATOM 1065 C C . LYS A 1 129 ? -11.947 1.257 8.389 1.00 96.12 129 LYS A C 1
ATOM 1067 O O . LYS A 1 129 ? -12.457 0.237 8.837 1.00 96.12 129 LYS A O 1
ATOM 1072 N N . ILE A 1 130 ? -12.181 2.458 8.903 1.00 95.25 130 ILE A N 1
ATOM 1073 C CA . ILE A 1 130 ? -13.129 2.715 9.993 1.00 95.25 130 ILE A CA 1
ATOM 1074 C C . ILE A 1 130 ? -13.815 4.068 9.778 1.00 95.25 130 ILE A C 1
ATOM 1076 O O . ILE A 1 130 ? -13.231 4.993 9.202 1.00 95.25 130 ILE A O 1
ATOM 1080 N N . SER A 1 131 ? -15.065 4.206 10.226 1.00 94.06 131 SER A N 1
ATOM 1081 C CA . SER 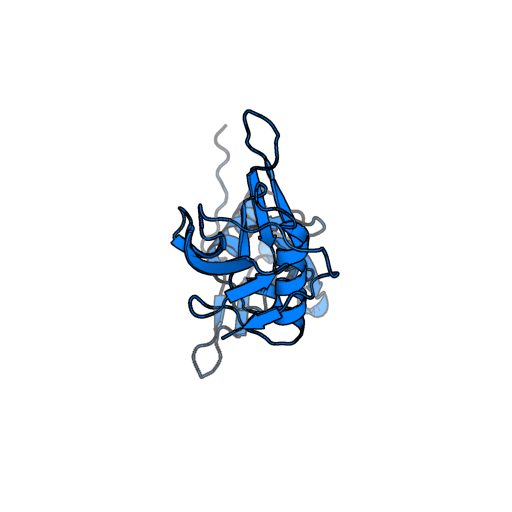A 1 131 ? -15.744 5.506 10.209 1.00 94.06 131 SER A CA 1
ATOM 1082 C C . SER A 1 131 ? -15.045 6.494 11.144 1.00 94.06 131 SER A C 1
ATOM 1084 O O . SER A 1 131 ? -14.754 6.168 12.294 1.00 94.06 131 SER A O 1
ATOM 1086 N N . ALA A 1 132 ? -14.837 7.732 10.688 1.00 91.19 132 ALA A N 1
ATOM 1087 C CA . ALA A 1 132 ? -14.290 8.789 11.541 1.00 91.19 132 ALA A CA 1
ATOM 1088 C C . ALA A 1 132 ? -15.275 9.225 12.645 1.00 91.19 132 ALA A C 1
ATOM 1090 O O . ALA A 1 132 ? -14.859 9.838 13.624 1.00 91.19 132 ALA A O 1
ATOM 1091 N N . SER A 1 133 ? -16.567 8.894 12.505 1.00 88.81 133 SER A N 1
ATOM 1092 C CA . SER A 1 133 ? -17.587 9.139 13.532 1.00 88.81 133 SER A CA 1
ATOM 1093 C C . SER A 1 133 ? -17.497 8.181 14.722 1.00 88.81 133 SER A C 1
ATOM 1095 O O . SER A 1 133 ? -18.084 8.467 15.762 1.00 88.81 133 SER A O 1
ATOM 1097 N N . ILE A 1 134 ? -16.797 7.050 14.574 1.00 88.44 134 ILE A N 1
ATOM 1098 C CA . ILE A 1 134 ? -16.577 6.102 15.668 1.00 88.44 134 ILE A CA 1
ATOM 1099 C C . ILE A 1 134 ? -15.596 6.728 16.663 1.00 88.44 134 ILE A C 1
ATOM 1101 O O . ILE A 1 134 ? -14.523 7.222 16.290 1.00 88.44 134 ILE A O 1
ATOM 1105 N N . LEU A 1 135 ? -15.975 6.706 17.940 1.00 84.44 135 LEU A N 1
ATOM 1106 C CA . LEU A 1 135 ? -15.139 7.200 19.026 1.00 84.44 135 LEU A CA 1
ATOM 1107 C C . LEU A 1 135 ? -13.839 6.381 19.086 1.00 84.44 135 LEU A C 1
ATOM 1109 O O . LEU A 1 135 ? -13.855 5.172 18.888 1.00 84.44 135 LEU A O 1
ATOM 1113 N N . HIS A 1 136 ? -12.701 7.037 19.318 1.00 87.31 136 HIS A N 1
ATOM 1114 C CA . HIS A 1 136 ? -11.382 6.385 19.350 1.00 87.31 136 HIS A CA 1
ATOM 1115 C C . HIS A 1 136 ? -10.975 5.665 18.047 1.00 87.31 136 HIS A C 1
ATOM 1117 O O . HIS A 1 136 ? -10.013 4.901 18.038 1.00 87.31 136 HIS A O 1
ATOM 1123 N N . SER A 1 137 ? -11.619 5.961 16.912 1.00 90.88 137 SER A N 1
ATOM 1124 C CA . SER A 1 137 ? -11.355 5.308 15.618 1.00 90.88 137 SER A CA 1
ATOM 1125 C C . SER A 1 137 ? -9.873 5.263 15.215 1.00 90.88 137 SER A C 1
ATOM 1127 O O . SER A 1 137 ? -9.379 4.245 14.730 1.00 90.88 137 SER A O 1
ATOM 1129 N N . LYS A 1 138 ? -9.119 6.339 15.473 1.00 91.69 138 LYS A N 1
ATOM 1130 C CA . LYS A 1 138 ? -7.668 6.381 15.219 1.00 91.69 138 LYS A CA 1
ATOM 1131 C C . 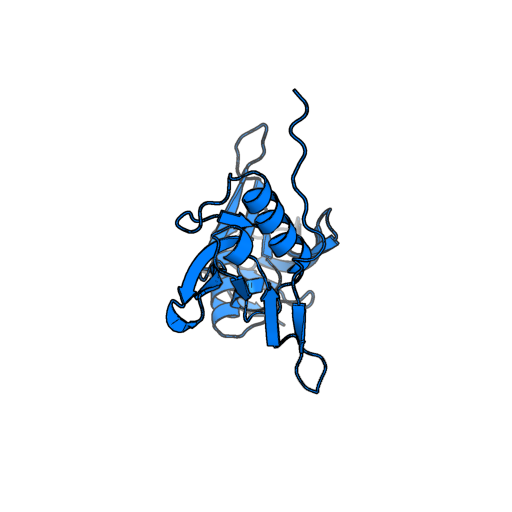LYS A 1 138 ? -6.865 5.461 16.147 1.00 91.69 138 LYS A C 1
ATOM 1133 O O . LYS A 1 138 ? -5.839 4.935 15.728 1.00 91.69 138 LYS A O 1
ATOM 1138 N N . GLU A 1 139 ? -7.284 5.296 17.398 1.00 90.06 139 GLU A N 1
ATOM 1139 C CA . GLU A 1 139 ? -6.626 4.412 18.372 1.00 90.06 139 GLU A CA 1
ATOM 1140 C C . GLU A 1 139 ? -6.901 2.942 18.050 1.00 90.06 139 GLU A C 1
ATOM 1142 O O . GLU A 1 139 ? -5.973 2.137 18.089 1.00 90.06 139 GLU A O 1
ATOM 1147 N N . ILE A 1 140 ? -8.127 2.624 17.626 1.00 92.56 140 ILE A N 1
ATOM 1148 C CA . ILE A 1 140 ? -8.511 1.289 17.148 1.00 92.56 140 ILE A CA 1
ATOM 1149 C C . ILE A 1 140 ? -7.642 0.876 15.951 1.00 92.56 140 ILE A C 1
ATOM 1151 O O . ILE A 1 140 ? -7.061 -0.208 15.959 1.00 92.56 140 ILE A O 1
ATOM 1155 N N . LEU A 1 141 ? -7.472 1.757 14.954 1.00 94.38 141 LEU A N 1
ATOM 1156 C CA . LEU A 1 141 ? -6.587 1.470 13.817 1.00 94.38 141 LEU A CA 1
ATOM 1157 C C . LEU A 1 141 ? -5.126 1.287 14.238 1.00 94.38 141 LEU A C 1
ATOM 1159 O O . LEU A 1 141 ? -4.474 0.361 13.768 1.00 94.38 141 LEU A O 1
ATOM 1163 N N . LYS A 1 142 ? -4.601 2.139 15.128 1.00 91.06 142 LYS A N 1
ATOM 1164 C CA . LYS A 1 142 ? -3.224 1.988 15.632 1.00 91.06 142 LYS A CA 1
ATOM 1165 C C . LYS A 1 142 ? -3.007 0.636 16.300 1.00 91.06 142 LYS A C 1
ATOM 1167 O O . LYS A 1 142 ? -1.984 0.006 16.065 1.00 91.06 142 LYS A O 1
ATOM 1172 N N . PHE A 1 143 ? -3.971 0.198 17.102 1.00 92.56 143 PHE A N 1
ATOM 1173 C CA . PHE A 1 143 ? -3.919 -1.111 17.735 1.00 92.56 143 PHE A CA 1
ATOM 1174 C C . PHE A 1 143 ? -3.901 -2.247 16.714 1.00 92.56 143 PHE A C 1
ATOM 1176 O O . PHE A 1 143 ? -3.045 -3.120 16.818 1.00 92.56 143 PHE A O 1
ATOM 1183 N N . ALA A 1 144 ? -4.770 -2.196 15.699 1.00 93.12 144 ALA A N 1
ATOM 1184 C CA . ALA A 1 144 ? -4.774 -3.198 14.638 1.00 93.12 144 ALA A CA 1
ATOM 1185 C C . ALA A 1 144 ? -3.419 -3.254 13.909 1.00 93.12 144 ALA A C 1
ATOM 1187 O O . ALA A 1 144 ? -2.860 -4.333 13.728 1.00 93.12 144 ALA A O 1
ATOM 1188 N N . ILE A 1 145 ? -2.836 -2.096 13.580 1.00 91.25 145 ILE A N 1
ATOM 1189 C CA . ILE A 1 145 ? -1.503 -2.005 12.960 1.00 91.25 145 ILE A CA 1
ATOM 1190 C C . ILE A 1 145 ? -0.422 -2.614 13.867 1.00 91.25 145 ILE A C 1
ATOM 1192 O O . ILE A 1 145 ? 0.441 -3.350 13.390 1.00 91.25 145 ILE A O 1
ATOM 1196 N N . ASP A 1 146 ? -0.453 -2.329 15.171 1.00 86.56 146 ASP A N 1
ATOM 1197 C CA . ASP A 1 146 ? 0.519 -2.870 16.125 1.00 86.56 146 ASP A CA 1
ATOM 1198 C C . ASP A 1 146 ? 0.396 -4.391 16.302 1.00 86.56 146 ASP A C 1
ATOM 1200 O O . ASP A 1 146 ? 1.399 -5.052 16.581 1.00 86.56 146 ASP A O 1
ATOM 1204 N N . GLU A 1 147 ? -0.801 -4.963 16.162 1.00 88.62 147 GLU A N 1
ATOM 1205 C CA . GLU A 1 147 ? -0.996 -6.416 16.152 1.00 88.62 147 GLU A CA 1
ATOM 1206 C C . GLU A 1 147 ? -0.523 -7.053 14.845 1.00 88.62 147 GLU A C 1
ATOM 1208 O O . GLU A 1 147 ? 0.202 -8.048 14.890 1.00 88.62 147 GLU A O 1
ATOM 1213 N N . ILE A 1 148 ? -0.821 -6.440 13.698 1.00 87.94 148 ILE A N 1
ATOM 1214 C CA . ILE A 1 148 ? -0.314 -6.893 12.394 1.00 87.94 148 ILE A CA 1
ATOM 1215 C C . ILE A 1 148 ? 1.216 -6.890 12.384 1.00 87.94 148 ILE A C 1
ATOM 1217 O O . ILE A 1 148 ? 1.845 -7.866 11.980 1.00 87.94 148 ILE A O 1
ATOM 1221 N N . ARG A 1 149 ? 1.841 -5.848 12.947 1.00 80.81 1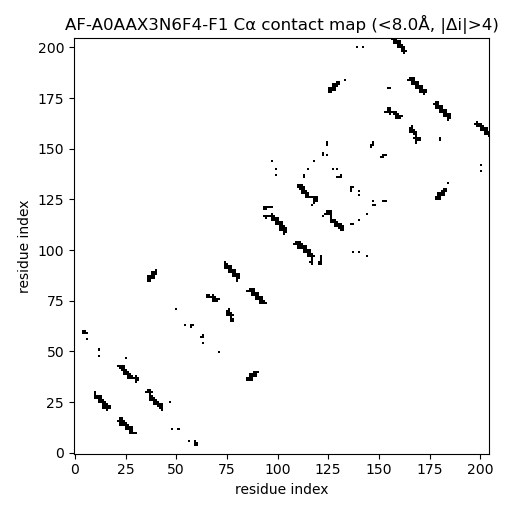49 ARG A N 1
ATOM 1222 C CA . ARG A 1 149 ? 3.302 -5.776 13.117 1.00 80.81 149 ARG A CA 1
ATOM 1223 C C . ARG A 1 149 ? 3.867 -6.934 13.949 1.00 80.81 149 ARG A C 1
ATOM 1225 O O . ARG A 1 149 ? 5.026 -7.300 13.771 1.00 80.81 149 ARG A O 1
ATOM 1232 N N . LYS A 1 150 ? 3.081 -7.503 14.866 1.00 82.31 150 LYS A N 1
ATOM 1233 C CA . LYS A 1 150 ? 3.463 -8.673 15.679 1.00 82.31 150 LYS A CA 1
ATOM 1234 C C . LYS A 1 150 ? 3.190 -10.008 14.975 1.00 82.31 150 LYS A C 1
ATOM 1236 O O . LYS A 1 150 ? 3.511 -11.045 15.548 1.00 82.31 150 LYS A O 1
ATOM 1241 N N . GLY A 1 151 ? 2.650 -9.984 13.756 1.00 75.75 151 GLY A N 1
ATOM 1242 C CA . GLY A 1 151 ? 2.350 -11.163 12.944 1.00 75.75 151 GLY A CA 1
ATOM 1243 C C . GLY A 1 151 ? 0.897 -11.632 13.018 1.00 75.75 151 GLY A C 1
ATOM 1244 O O . GLY A 1 151 ? 0.593 -12.709 12.511 1.00 75.75 151 GLY A O 1
ATOM 1245 N N . GLU A 1 152 ? 0.002 -10.864 13.643 1.00 86.75 152 GLU A N 1
ATOM 1246 C CA . GLU A 1 152 ? -1.424 -11.192 13.655 1.00 86.75 152 GLU A CA 1
ATOM 1247 C C . GLU A 1 152 ? -2.092 -10.850 12.317 1.00 86.75 152 GLU A C 1
ATOM 1249 O O . GLU A 1 152 ? -1.702 -9.911 11.627 1.00 86.75 152 GLU A O 1
ATOM 1254 N N . TYR A 1 153 ? -3.135 -11.600 11.963 1.00 87.19 153 TYR A N 1
ATOM 1255 C CA . TYR A 1 153 ? -3.893 -11.389 10.729 1.00 87.19 153 TYR A CA 1
ATOM 1256 C C . TYR A 1 153 ? -5.374 -11.196 11.035 1.00 87.19 153 TYR A C 1
ATOM 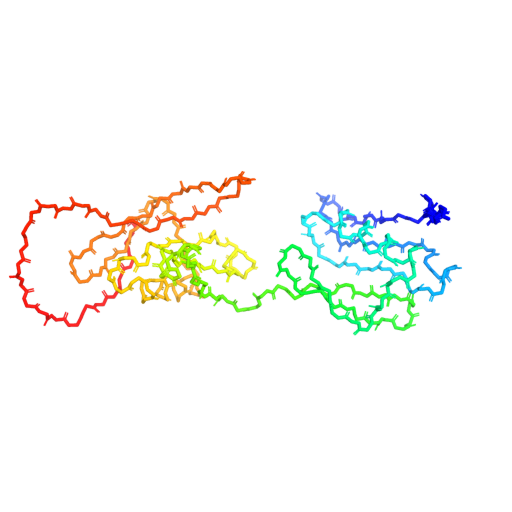1258 O O . TYR A 1 153 ? -5.980 -12.073 11.657 1.00 87.19 153 TYR A O 1
ATOM 1266 N N . TYR A 1 154 ? -5.946 -10.073 10.606 1.00 91.25 154 TYR A N 1
ATOM 1267 C CA . TYR A 1 154 ? -7.373 -9.798 10.717 1.00 91.25 154 TYR A CA 1
ATOM 1268 C C . TYR A 1 154 ? -8.128 -10.329 9.495 1.00 91.25 154 TYR A C 1
ATOM 1270 O O . TYR A 1 154 ? -7.736 -10.133 8.349 1.00 91.25 154 TYR A O 1
ATOM 1278 N N . ASP A 1 155 ? -9.247 -10.981 9.765 1.00 89.56 155 ASP A N 1
ATOM 1279 C CA . ASP A 1 155 ? -10.195 -11.533 8.801 1.00 89.56 155 ASP A CA 1
ATOM 1280 C C . ASP A 1 155 ? -11.632 -11.190 9.237 1.00 89.56 155 ASP A C 1
ATOM 1282 O O . ASP A 1 155 ? -11.841 -10.485 10.226 1.00 89.56 155 ASP A O 1
ATOM 1286 N N . ASP A 1 156 ? -12.626 -11.650 8.482 1.00 87.94 156 ASP A N 1
ATOM 1287 C CA . ASP A 1 156 ? -14.057 -11.465 8.761 1.00 87.94 156 ASP A CA 1
ATOM 1288 C C . ASP A 1 156 ? -14.568 -12.248 9.986 1.00 87.94 156 ASP A C 1
ATOM 1290 O O . ASP A 1 156 ? -15.687 -12.022 10.443 1.00 87.94 156 ASP A O 1
ATOM 1294 N N . GLU A 1 157 ? -13.741 -13.126 10.556 1.00 88.12 157 GLU A N 1
ATOM 1295 C CA . GLU A 1 157 ? -13.998 -13.806 11.833 1.00 88.12 157 GLU A CA 1
ATOM 1296 C C . GLU A 1 157 ? -13.435 -13.028 13.035 1.00 88.12 157 GLU A C 1
ATOM 1298 O O . GLU A 1 157 ? -13.770 -13.309 14.186 1.00 88.12 157 GLU A O 1
ATOM 1303 N N . SER A 1 158 ? -12.574 -12.038 12.791 1.00 90.12 158 SER A N 1
ATOM 1304 C CA . SER A 1 158 ? -11.918 -11.273 13.846 1.00 90.12 158 SER A CA 1
ATOM 1305 C C . SER A 1 158 ? -12.803 -10.130 14.360 1.00 90.12 158 SER A C 1
ATOM 1307 O O . SER A 1 158 ? -13.494 -9.446 13.602 1.00 90.12 158 SER A O 1
ATOM 1309 N N . TYR A 1 159 ? -12.712 -9.846 15.660 1.00 90.94 159 TYR A N 1
ATOM 1310 C CA . TYR A 1 159 ? -13.334 -8.665 16.260 1.00 90.94 159 TYR A CA 1
ATOM 1311 C C . TYR A 1 159 ? -12.419 -7.985 17.282 1.00 90.94 159 TYR A C 1
ATOM 1313 O O . TYR A 1 159 ? -11.499 -8.591 17.844 1.00 90.94 159 TYR A O 1
ATOM 1321 N N . ILE A 1 160 ? -12.658 -6.693 17.503 1.00 91.00 160 ILE A N 1
ATOM 1322 C CA . ILE A 1 160 ? -11.913 -5.852 18.443 1.00 91.00 160 ILE A CA 1
ATOM 1323 C C . ILE A 1 160 ? -12.840 -5.469 19.596 1.00 91.00 160 ILE A C 1
ATOM 1325 O O . ILE A 1 160 ? -13.947 -4.979 19.386 1.00 91.00 160 ILE A O 1
ATOM 1329 N N . LEU A 1 161 ? -12.362 -5.667 20.821 1.00 87.50 161 LEU A N 1
ATOM 1330 C CA . LEU A 1 161 ? -13.005 -5.208 22.047 1.00 87.50 161 LEU A CA 1
ATOM 1331 C C . LEU A 1 161 ? -12.334 -3.930 22.542 1.00 87.50 161 LEU A C 1
ATOM 1333 O O . LEU A 1 161 ? -11.115 -3.899 22.752 1.00 87.50 161 LEU A O 1
ATOM 1337 N N . PHE A 1 162 ? -13.137 -2.893 22.778 1.00 84.31 162 PHE A N 1
ATOM 1338 C CA . PHE A 1 162 ? -12.677 -1.645 23.376 1.00 84.31 162 PHE A CA 1
ATOM 1339 C C . PHE A 1 162 ? -13.765 -1.000 24.235 1.00 84.31 162 PHE A C 1
ATOM 1341 O O . PHE A 1 162 ? -14.862 -0.761 23.752 1.00 84.31 162 PHE A O 1
ATOM 1348 N N . GLU A 1 163 ? -13.458 -0.712 25.504 1.00 76.50 163 GLU A N 1
ATOM 1349 C CA . GLU A 1 163 ? -14.396 -0.089 26.461 1.00 76.50 163 GLU A CA 1
ATOM 1350 C C . GLU A 1 163 ? -15.786 -0.765 26.505 1.00 76.50 163 GLU A C 1
ATOM 1352 O O . GLU A 1 163 ? -16.816 -0.099 26.448 1.00 76.50 163 GLU A O 1
ATOM 1357 N N . ASP A 1 164 ? -15.806 -2.102 26.588 1.00 74.00 164 ASP A N 1
ATOM 1358 C CA . ASP A 1 164 ? -17.015 -2.949 26.568 1.00 74.00 164 ASP A CA 1
ATOM 1359 C C . ASP A 1 164 ? -17.857 -2.849 25.277 1.00 74.00 164 ASP A C 1
ATOM 1361 O O . ASP A 1 164 ? -18.980 -3.348 25.221 1.00 74.00 164 ASP A O 1
ATOM 1365 N N . GLN A 1 165 ? -17.308 -2.243 24.220 1.00 83.25 165 GLN A N 1
ATOM 1366 C CA . GLN A 1 165 ? -17.894 -2.214 22.884 1.00 83.25 165 GLN A CA 1
ATOM 1367 C C . GLN A 1 165 ? -17.185 -3.205 21.964 1.00 83.25 165 GLN A C 1
ATOM 1369 O O . GLN A 1 165 ? -15.953 -3.289 21.927 1.00 83.25 165 GLN A O 1
ATOM 1374 N N . GLU A 1 166 ? -17.992 -3.943 21.207 1.00 86.62 166 GLU A N 1
ATOM 1375 C CA . GLU A 1 166 ? -17.539 -4.868 20.176 1.00 86.62 166 GLU A CA 1
ATOM 1376 C C . GLU A 1 166 ? -17.552 -4.191 18.807 1.00 86.62 166 GLU A C 1
ATOM 1378 O O . GLU A 1 166 ? -18.552 -3.605 18.377 1.00 86.62 166 GLU A O 1
ATOM 1383 N N . TYR A 1 167 ? -16.422 -4.307 18.119 1.00 90.75 167 TYR A N 1
ATOM 1384 C CA . TYR A 1 167 ? -16.228 -3.844 16.757 1.00 90.75 167 TYR A CA 1
ATOM 1385 C C . TYR A 1 167 ? -15.932 -5.048 15.877 1.00 90.75 167 TYR A C 1
ATOM 1387 O O . TYR A 1 167 ? -14.915 -5.720 16.057 1.00 90.75 167 TYR A O 1
ATOM 1395 N N . TYR A 1 168 ? -16.819 -5.323 14.931 1.00 90.94 168 TYR A N 1
ATOM 1396 C CA . TYR A 1 168 ? -16.663 -6.436 14.005 1.00 90.94 168 TYR A CA 1
ATOM 1397 C C . TYR A 1 168 ? -15.937 -5.985 12.744 1.00 90.94 168 TYR A C 1
ATOM 1399 O O . TYR A 1 168 ? -15.926 -4.797 12.399 1.00 90.94 168 TYR A O 1
ATOM 1407 N N . ILE A 1 169 ? -15.328 -6.948 12.063 1.00 92.88 169 ILE A N 1
ATOM 1408 C CA . ILE A 1 169 ? -14.591 -6.719 10.830 1.00 92.88 169 ILE A CA 1
ATOM 1409 C C . ILE A 1 169 ? -15.359 -7.346 9.681 1.00 92.88 169 ILE A C 1
ATOM 1411 O O . ILE A 1 169 ? -15.725 -8.514 9.715 1.00 92.88 169 ILE A O 1
ATOM 1415 N N . GLU A 1 170 ? -15.602 -6.554 8.648 1.00 93.56 170 GLU A N 1
ATOM 1416 C CA . GLU A 1 170 ? -16.294 -6.995 7.447 1.00 93.56 170 GLU A CA 1
ATOM 1417 C C . GLU A 1 170 ? -15.383 -6.839 6.238 1.00 93.56 170 GLU A C 1
ATOM 1419 O O . GLU A 1 170 ? -14.851 -5.760 5.963 1.00 93.56 170 GLU A O 1
ATOM 1424 N N . ARG A 1 171 ? -15.223 -7.914 5.468 1.00 92.56 171 ARG A N 1
ATOM 1425 C CA . ARG A 1 171 ? -14.486 -7.851 4.212 1.00 92.56 171 ARG A CA 1
ATOM 1426 C C . ARG A 1 171 ? -15.359 -7.243 3.122 1.00 92.56 171 ARG A C 1
ATOM 1428 O O . ARG A 1 171 ? -16.423 -7.757 2.797 1.00 92.56 171 ARG A O 1
ATOM 1435 N N . THR A 1 172 ? -14.883 -6.155 2.531 1.00 92.31 172 THR A N 1
ATOM 1436 C CA . THR A 1 172 ? -15.576 -5.412 1.471 1.00 92.31 172 THR A CA 1
ATOM 1437 C C . THR A 1 172 ? -14.652 -5.225 0.266 1.00 92.31 172 THR A C 1
ATOM 1439 O O . THR A 1 172 ? -13.452 -5.485 0.336 1.00 92.31 172 THR A O 1
ATOM 1442 N N . THR A 1 173 ? -15.201 -4.783 -0.864 1.00 87.19 173 THR A N 1
ATOM 1443 C CA . THR A 1 173 ? -14.440 -4.405 -2.062 1.00 87.19 173 THR A CA 1
ATOM 1444 C C . THR A 1 173 ? -14.695 -2.949 -2.430 1.00 87.19 173 THR A C 1
ATOM 1446 O O . THR A 1 173 ? -15.780 -2.410 -2.204 1.00 87.19 173 THR A O 1
ATOM 1449 N N . ASP A 1 174 ? -13.673 -2.268 -2.945 1.00 80.31 174 ASP A N 1
ATOM 1450 C CA . ASP A 1 174 ? -13.824 -0.911 -3.463 1.00 80.31 174 ASP A CA 1
ATOM 1451 C C . ASP A 1 174 ? -14.420 -0.906 -4.885 1.00 80.31 174 ASP A C 1
ATOM 1453 O O . ASP A 1 174 ? -14.672 -1.945 -5.495 1.00 80.31 174 ASP A O 1
ATOM 1457 N N . ARG A 1 175 ? -14.639 0.292 -5.442 1.00 79.25 175 ARG A N 1
ATOM 1458 C CA . ARG A 1 175 ? -15.187 0.463 -6.801 1.00 79.25 175 ARG A CA 1
ATOM 1459 C C . ARG A 1 175 ? -14.296 -0.095 -7.921 1.00 79.25 175 ARG A C 1
ATOM 1461 O O . ARG A 1 175 ? -14.743 -0.152 -9.061 1.00 79.25 175 ARG A O 1
ATOM 1468 N N . PHE A 1 176 ? -13.045 -0.419 -7.612 1.00 76.31 176 PHE A N 1
ATOM 1469 C CA . PHE A 1 176 ? -12.063 -0.986 -8.529 1.00 76.31 176 PHE A CA 1
ATOM 1470 C C . PHE A 1 176 ? -11.890 -2.499 -8.317 1.00 76.31 176 PHE A C 1
ATOM 1472 O O . PHE A 1 176 ? -11.121 -3.124 -9.038 1.00 76.31 176 PHE A O 1
ATOM 1479 N N . GLY A 1 177 ? -12.627 -3.095 -7.372 1.00 76.00 177 GLY A N 1
ATOM 1480 C CA . GLY A 1 177 ? -12.563 -4.518 -7.046 1.00 76.00 177 GLY A CA 1
ATOM 1481 C C . GLY A 1 177 ? -11.489 -4.885 -6.020 1.00 76.00 177 GLY A C 1
ATOM 1482 O O . GLY A 1 177 ? -11.356 -6.065 -5.701 1.00 76.00 177 GLY A O 1
ATOM 1483 N N . ASN A 1 178 ? -10.753 -3.918 -5.464 1.00 79.75 178 ASN A N 1
ATOM 1484 C CA . ASN A 1 178 ? -9.733 -4.202 -4.455 1.00 79.75 178 ASN A CA 1
ATOM 1485 C C . ASN A 1 178 ? -10.393 -4.519 -3.114 1.00 79.75 178 ASN A C 1
ATOM 1487 O O . ASN A 1 178 ? -11.259 -3.773 -2.644 1.00 79.75 178 ASN A O 1
ATOM 1491 N N . ALA A 1 179 ? -9.974 -5.617 -2.489 1.00 84.88 179 ALA A N 1
ATOM 1492 C CA . ALA A 1 179 ? -10.471 -6.010 -1.179 1.00 84.88 179 ALA A CA 1
ATOM 1493 C C . ALA A 1 179 ? -9.905 -5.104 -0.076 1.00 84.88 179 ALA A C 1
ATOM 1495 O O . ALA A 1 179 ? -8.739 -4.724 -0.101 1.00 84.88 179 ALA A O 1
ATOM 1496 N N . TYR A 1 180 ? -10.734 -4.792 0.914 1.00 92.25 180 TYR A N 1
ATOM 1497 C CA . TYR A 1 180 ? -10.331 -4.119 2.144 1.00 92.25 180 TYR A CA 1
ATOM 1498 C C . TYR A 1 180 ? -11.185 -4.624 3.313 1.00 92.25 180 TYR A C 1
ATOM 1500 O O . TYR A 1 180 ? -12.265 -5.185 3.111 1.00 92.25 180 TYR A O 1
ATOM 1508 N N . LEU A 1 181 ? -10.714 -4.419 4.537 1.00 95.75 181 LEU A N 1
ATOM 1509 C CA . LEU A 1 181 ? -11.452 -4.733 5.758 1.00 95.75 181 LEU A CA 1
ATOM 1510 C C . LEU A 1 181 ? -12.100 -3.464 6.311 1.00 95.75 181 LEU A C 1
ATOM 1512 O O . LEU A 1 181 ? -11.485 -2.400 6.334 1.00 95.75 181 LEU A O 1
ATOM 1516 N N . GLU A 1 182 ? -13.349 -3.549 6.747 1.00 95.75 182 GLU A N 1
ATOM 1517 C CA . GLU A 1 182 ? -14.071 -2.446 7.372 1.00 95.75 182 GLU A CA 1
ATOM 1518 C C . GLU A 1 182 ? -14.411 -2.794 8.816 1.00 95.75 182 GLU A C 1
ATOM 1520 O O . GLU A 1 182 ? -15.132 -3.751 9.077 1.00 95.75 182 GLU A O 1
ATOM 1525 N N . ILE A 1 183 ? -13.907 -1.991 9.750 1.00 94.56 183 ILE A N 1
ATOM 1526 C CA . ILE A 1 183 ? -14.297 -2.055 11.153 1.00 94.56 183 ILE A CA 1
ATOM 1527 C C . ILE A 1 183 ? -15.630 -1.331 11.303 1.00 94.56 183 ILE A C 1
ATOM 1529 O O . ILE A 1 183 ? -15.751 -0.141 10.981 1.00 94.56 183 ILE A O 1
ATOM 1533 N N . ARG A 1 184 ? -16.621 -2.038 11.837 1.00 91.56 184 ARG A N 1
ATOM 1534 C CA . ARG A 1 184 ? -17.961 -1.515 12.082 1.00 91.56 184 ARG A CA 1
ATOM 1535 C C . ARG A 1 184 ? -18.354 -1.717 13.540 1.00 91.56 184 ARG A C 1
ATOM 1537 O O . ARG A 1 184 ? -17.982 -2.693 14.183 1.00 91.56 184 ARG A O 1
ATOM 1544 N N . GLN A 1 185 ? -19.114 -0.760 14.056 1.00 86.25 185 GLN A N 1
ATOM 1545 C CA . GLN A 1 185 ? -19.730 -0.843 15.374 1.00 86.25 185 GLN A CA 1
ATOM 1546 C C . GLN A 1 185 ? -21.146 -1.406 15.219 1.00 86.25 185 GLN A C 1
ATOM 1548 O O . GLN A 1 185 ? -21.863 -1.024 14.292 1.00 86.25 185 GLN A O 1
ATOM 1553 N N . LEU A 1 186 ? -21.551 -2.323 16.100 1.00 75.19 186 LEU A N 1
ATOM 1554 C CA . LEU A 1 186 ? -22.949 -2.747 16.197 1.00 75.19 186 LEU A CA 1
ATOM 1555 C C . LEU A 1 186 ? -23.778 -1.613 16.811 1.00 75.19 186 LEU A C 1
ATOM 1557 O O . LEU A 1 186 ? -23.459 -1.123 17.893 1.00 75.19 186 LEU A O 1
ATOM 1561 N N . ASP A 1 187 ? -24.868 -1.226 16.146 1.00 60.53 187 ASP A N 1
ATOM 1562 C CA . ASP A 1 187 ? -25.869 -0.315 16.705 1.00 60.53 187 ASP A CA 1
ATOM 1563 C C . ASP A 1 187 ? -26.696 -1.046 17.777 1.00 60.53 187 ASP A C 1
ATOM 1565 O O . ASP A 1 187 ? -27.869 -1.370 17.588 1.00 60.53 187 ASP A O 1
ATOM 1569 N N . THR A 1 188 ? -26.107 -1.332 18.938 1.00 52.44 188 THR A N 1
ATOM 1570 C CA . THR A 1 188 ? -26.887 -1.739 20.111 1.00 52.44 188 THR A CA 1
ATOM 1571 C C . THR A 1 188 ? -27.507 -0.495 20.730 1.00 52.44 188 THR A C 1
ATOM 1573 O O . THR A 1 188 ? -26.957 0.134 21.635 1.00 52.44 188 THR A O 1
ATOM 1576 N N . THR A 1 189 ? -28.685 -0.130 20.230 1.00 44.97 189 THR A N 1
ATOM 1577 C CA . THR A 1 189 ? -29.615 0.774 20.913 1.00 44.97 189 THR A CA 1
ATOM 1578 C C . THR A 1 189 ? -30.223 0.057 22.120 1.00 44.97 189 THR A C 1
ATOM 1580 O O . THR A 1 189 ? -31.408 -0.221 22.136 1.00 44.97 189 THR A O 1
ATOM 1583 N N . GLU A 1 190 ? -29.418 -0.257 23.139 1.00 36.62 190 GLU A N 1
ATOM 1584 C CA . GLU A 1 190 ? -29.898 -0.579 24.490 1.00 36.62 190 GLU A CA 1
ATOM 1585 C C . GLU A 1 190 ? -28.746 -0.489 25.517 1.00 36.62 19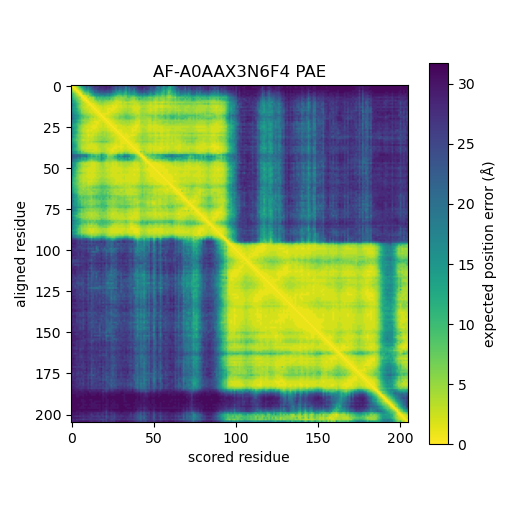0 GLU A C 1
ATOM 1587 O O . GLU A 1 190 ? -27.869 -1.339 25.588 1.00 36.62 190 GLU A O 1
ATOM 1592 N N . LEU A 1 191 ? -28.757 0.627 26.260 1.00 42.56 191 LEU A N 1
ATOM 1593 C CA . LEU A 1 191 ? -28.191 0.921 27.591 1.00 42.56 191 LEU A CA 1
ATOM 1594 C C . LEU A 1 191 ? -27.041 0.053 28.154 1.00 42.56 191 LEU A C 1
ATOM 1596 O O . LEU A 1 191 ? -27.225 -1.121 28.448 1.00 42.56 191 LEU A O 1
ATOM 1600 N N . LEU A 1 192 ? -25.992 0.731 28.648 1.00 39.00 192 LEU A N 1
ATOM 1601 C CA . LEU A 1 192 ? -25.791 0.954 30.096 1.00 39.00 192 LEU A CA 1
ATOM 1602 C C . LEU A 1 192 ? -24.660 1.978 30.366 1.00 39.00 192 LEU A C 1
ATOM 1604 O O . LEU A 1 192 ? -23.591 1.881 29.772 1.00 39.00 192 LEU A O 1
ATOM 1608 N N . PRO A 1 193 ? -24.832 2.921 31.314 1.00 60.19 193 PRO A N 1
ATOM 1609 C CA . PRO A 1 193 ? -23.732 3.717 31.843 1.00 60.19 193 PRO A CA 1
ATOM 1610 C C . PRO A 1 193 ? -23.075 2.969 33.011 1.00 60.19 193 PRO A C 1
ATOM 1612 O O . PRO A 1 193 ? -23.694 2.836 34.068 1.00 60.19 193 PRO A O 1
ATOM 1615 N N . LYS A 1 194 ? -21.823 2.509 32.874 1.00 43.25 194 LYS A N 1
ATOM 1616 C CA . LYS A 1 194 ? -21.013 2.059 34.023 1.00 43.25 194 LYS A CA 1
ATOM 1617 C C . LYS A 1 194 ? -19.529 2.401 33.860 1.00 43.25 194 LYS A C 1
ATOM 1619 O O . LYS A 1 194 ? -18.859 1.907 32.976 1.00 43.25 194 LYS A O 1
ATOM 1624 N N . THR A 1 195 ? -19.057 3.236 34.789 1.00 40.81 195 THR A N 1
ATOM 1625 C CA . THR A 1 195 ? -17.677 3.402 35.294 1.00 40.81 195 THR A CA 1
ATOM 1626 C C . THR A 1 195 ? -16.512 3.134 34.337 1.00 40.81 195 THR A C 1
ATOM 1628 O O . THR A 1 195 ? -16.102 1.997 34.134 1.00 40.81 195 THR A O 1
ATOM 1631 N N . ILE A 1 196 ? -15.869 4.229 33.921 1.00 40.66 196 ILE A N 1
ATOM 1632 C CA . ILE A 1 196 ? -14.581 4.255 33.225 1.00 40.66 196 ILE A CA 1
ATOM 1633 C C . ILE A 1 196 ? -13.517 3.555 34.085 1.00 40.66 196 ILE A C 1
ATOM 1635 O O . ILE A 1 196 ? -13.055 4.083 35.101 1.00 40.66 196 ILE A O 1
ATOM 1639 N N . LYS A 1 197 ? -13.083 2.378 33.642 1.00 44.38 197 LYS A N 1
ATOM 1640 C CA . LYS A 1 197 ? -11.704 1.919 33.824 1.00 44.38 197 LYS A CA 1
ATOM 1641 C C . LYS A 1 197 ? -11.026 2.070 32.470 1.00 44.38 197 LYS A C 1
ATOM 1643 O O . LYS A 1 197 ? -11.641 1.746 31.466 1.00 44.38 197 LYS A O 1
ATOM 1648 N N . ARG A 1 198 ? -9.779 2.558 32.448 1.00 45.25 198 ARG A N 1
ATOM 1649 C CA . ARG A 1 198 ? -8.954 2.621 31.228 1.00 45.25 198 ARG A CA 1
ATOM 1650 C C . ARG A 1 198 ? -9.021 1.268 30.510 1.00 45.25 198 ARG A C 1
ATOM 1652 O O . ARG A 1 198 ? -8.486 0.290 31.033 1.00 45.25 198 ARG A O 1
ATOM 1659 N N . GLY A 1 199 ? -9.717 1.225 29.377 1.00 54.75 199 GLY A N 1
ATOM 1660 C CA . GLY A 1 199 ? -9.889 0.017 28.581 1.00 54.75 199 GLY A CA 1
ATOM 1661 C C . GLY A 1 199 ? -8.579 -0.369 27.905 1.00 54.75 199 GLY A C 1
ATOM 1662 O O . GLY A 1 199 ? -7.819 0.491 27.464 1.00 54.75 199 GLY A O 1
ATOM 1663 N N . GLN A 1 200 ? -8.297 -1.667 27.852 1.00 70.69 200 GLN A N 1
ATOM 1664 C CA . GLN A 1 200 ? -7.250 -2.215 26.995 1.00 70.69 200 GLN A CA 1
ATOM 1665 C C . GLN A 1 200 ? -7.913 -2.689 25.704 1.00 70.69 200 GLN A C 1
ATOM 1667 O O . GLN A 1 200 ? -8.933 -3.371 25.762 1.00 70.69 200 GLN A O 1
ATOM 1672 N N . LEU A 1 201 ? -7.339 -2.319 24.560 1.00 82.00 201 LEU A N 1
ATOM 1673 C CA . LEU A 1 201 ? -7.716 -2.888 23.270 1.00 82.00 201 LEU A CA 1
ATOM 1674 C C . LEU A 1 201 ? -7.323 -4.367 23.247 1.00 82.00 201 LEU A C 1
ATOM 1676 O O . LEU A 1 201 ? -6.218 -4.723 23.670 1.00 82.00 201 LEU A O 1
ATOM 1680 N N . LYS A 1 202 ? -8.234 -5.222 22.781 1.00 85.06 202 LYS A N 1
ATOM 1681 C CA . LYS A 1 202 ? -7.994 -6.660 22.654 1.00 85.06 202 LYS A CA 1
ATOM 1682 C C . LYS A 1 202 ? -8.651 -7.195 21.388 1.00 85.06 202 LYS A C 1
ATOM 1684 O O . LYS A 1 202 ? -9.842 -6.974 21.180 1.00 85.06 202 LYS A O 1
ATOM 1689 N N . ARG A 1 203 ? -7.903 -7.964 20.600 1.00 84.12 203 ARG A N 1
ATOM 1690 C CA . ARG A 1 203 ? -8.456 -8.790 19.529 1.00 84.12 203 ARG A CA 1
ATOM 1691 C C . ARG A 1 203 ? -8.963 -10.122 20.065 1.00 84.12 203 ARG A C 1
ATOM 1693 O O . ARG A 1 203 ? -8.367 -10.718 20.968 1.00 84.12 203 ARG A O 1
ATOM 1700 N N . VAL A 1 204 ? -10.052 -10.599 19.479 1.00 80.88 204 VAL A N 1
ATOM 1701 C CA . VAL A 1 204 ? -10.575 -11.944 19.704 1.00 80.88 204 VAL A CA 1
ATOM 1702 C C . VAL A 1 204 ? -10.881 -12.598 18.355 1.00 80.88 204 VAL A C 1
ATOM 1704 O O . VAL A 1 204 ? -11.224 -11.910 17.391 1.00 80.88 204 VAL A O 1
ATOM 1707 N N . LYS A 1 205 ? -10.671 -13.913 18.303 1.00 74.06 205 LYS A N 1
ATOM 1708 C CA . LYS A 1 205 ? -10.896 -14.792 17.160 1.00 74.06 205 LYS A CA 1
ATOM 1709 C C . LYS A 1 205 ? -11.693 -16.002 17.630 1.00 74.06 205 LYS A C 1
ATOM 1711 O O . LYS A 1 205 ? -11.419 -16.442 18.774 1.00 74.06 205 LYS A O 1
#